Protein AF-A0A957BS57-F1 (afdb_monomer_lite)

Secondary structure (DSSP, 8-state):
-GGGT--------SSS-HHHHHHHHHHHHTS--SEEEE--SSGGG-HHHHHHHHTTT-EEEEESS--TTS--SEEEE--HHHHHHHHHHHHHHHH-SEEEEEEEESSS--HHHHHHHHHHHHTTTTSEEEEEEEEE--SSHHHHHHHHHHHHHH-TTEEEEEESSTTHHHHHHHHHHHHT---EEEEE--HHHHHHHHHTTS--EEEE--HHHHHHHHHHHHHHHHHH-PEE--EEEE---EEE-TTTHHHHHHHHH-HHHHHHHHHHHHHHTT-TTTTEE-TTTT-PPPEEEEE-S-SSSHHHHHHHHHHHHHHHHHT-EEEEE--SS--HHHHHTT-

Foldseek 3Di:
DVVLPDDDDDDDPPFDDQVVRLVVLVVCLVDDAQEDEEECPDLPPCAVSLVSCVVSNYQYEYFPFDNQVHPHFEYEFAQLLCQLLVLLLLQCVQLPQEWEEEEEEQDPDGPSLVSSPNNNVVNNVVGHYHYDDHDNQHPPLVSNLVSVVVSCVVCVRGQEYEYSDASNQLSQLVVCVVVVHNHAYEYEDCFLNSLVSLLVVSHAWYKYGPVVCSVPQVVLQSSCCVPVVWAFQGYYFHDDIGIDGNVCSVVCNQLSVDDPSVVVVVVVVCVVVVVSQGRTDHPVPPDPAAEDEAEDQACQDPVNVVVVVVVVVVCVVPVHHYDYDYHNDRDPVVSVVVD

pLDDT: mean 93.85, std 6.97, range [52.88, 98.88]

Structure (mmCIF, N/CA/C/O backbone):
data_AF-A0A957BS57-F1
#
_entry.id   AF-A0A957BS57-F1
#
loop_
_atom_site.group_PDB
_atom_site.id
_atom_site.type_symbol
_atom_site.label_atom_id
_atom_site.label_alt_id
_atom_site.label_comp_id
_atom_site.label_asym_id
_atom_site.label_entity_id
_atom_site.label_seq_id
_atom_site.pdbx_PDB_ins_code
_atom_site.Cartn_x
_atom_site.Cartn_y
_atom_site.Cartn_z
_atom_site.occupancy
_atom_site.B_iso_or_equiv
_atom_site.auth_seq_id
_atom_site.auth_comp_id
_atom_site.auth_asym_id
_atom_site.auth_atom_id
_atom_site.pdbx_PDB_model_num
ATOM 1 N N . ALA A 1 1 ? 11.139 -14.698 -8.709 1.00 85.69 1 ALA A N 1
ATOM 2 C CA . ALA A 1 1 ? 12.517 -15.135 -9.026 1.00 85.69 1 ALA A CA 1
ATOM 3 C C . ALA A 1 1 ? 12.590 -16.612 -9.422 1.00 85.69 1 ALA A C 1
ATOM 5 O O . ALA A 1 1 ? 12.709 -16.892 -10.607 1.00 85.69 1 ALA A O 1
ATOM 6 N N . ALA A 1 2 ? 12.432 -17.553 -8.480 1.00 89.00 2 ALA A N 1
ATOM 7 C CA . ALA A 1 2 ? 12.545 -18.996 -8.749 1.00 89.00 2 ALA A CA 1
ATOM 8 C C . ALA A 1 2 ? 11.631 -19.504 -9.884 1.00 89.00 2 ALA A C 1
ATOM 10 O O . ALA A 1 2 ? 12.104 -20.224 -10.759 1.00 89.00 2 ALA A O 1
ATOM 11 N N . ASP A 1 3 ? 10.366 -19.069 -9.918 1.00 88.88 3 ASP A N 1
ATOM 12 C CA . ASP A 1 3 ? 9.377 -19.461 -10.943 1.00 88.88 3 ASP A CA 1
ATOM 13 C C . ASP A 1 3 ? 9.818 -19.100 -12.369 1.00 88.88 3 ASP A C 1
ATOM 15 O O . ASP A 1 3 ? 9.489 -19.792 -13.329 1.00 88.88 3 ASP A O 1
ATOM 19 N N . TYR A 1 4 ? 10.629 -18.049 -12.490 1.00 88.25 4 TYR A N 1
ATOM 20 C CA . TYR A 1 4 ? 11.129 -17.534 -13.756 1.00 88.25 4 TYR A CA 1
ATOM 21 C C . TYR A 1 4 ? 12.632 -17.767 -13.943 1.00 88.25 4 TYR A C 1
ATOM 23 O O . TYR A 1 4 ? 13.197 -17.249 -14.901 1.00 88.25 4 TYR A O 1
ATOM 31 N N . GLY A 1 5 ? 13.286 -18.540 -13.070 1.00 87.81 5 GLY A N 1
ATOM 32 C CA . GLY A 1 5 ? 14.722 -18.814 -13.168 1.00 87.81 5 GLY A CA 1
ATOM 33 C C . GLY A 1 5 ? 15.594 -17.555 -13.240 1.00 87.81 5 GLY A C 1
ATOM 34 O O . GLY A 1 5 ? 16.624 -17.593 -13.903 1.00 87.81 5 GLY A O 1
ATOM 35 N N . VAL A 1 6 ? 15.158 -16.455 -12.615 1.00 89.12 6 VAL A N 1
ATOM 36 C CA . VAL A 1 6 ? 15.910 -15.191 -12.568 1.00 89.12 6 VAL A CA 1
ATOM 37 C C . VAL A 1 6 ? 16.710 -15.092 -11.273 1.00 89.12 6 VAL A C 1
ATOM 39 O O . VAL A 1 6 ? 16.224 -15.494 -10.207 1.00 89.12 6 VAL A O 1
ATOM 42 N N . ASP A 1 7 ? 17.911 -14.531 -11.370 1.00 92.62 7 ASP A N 1
ATOM 43 C CA . ASP A 1 7 ? 18.735 -14.190 -10.217 1.00 92.62 7 ASP A CA 1
ATOM 44 C C . ASP A 1 7 ? 18.180 -12.928 -9.543 1.00 92.62 7 ASP A C 1
ATOM 46 O O . ASP A 1 7 ? 17.803 -11.964 -10.204 1.00 92.62 7 ASP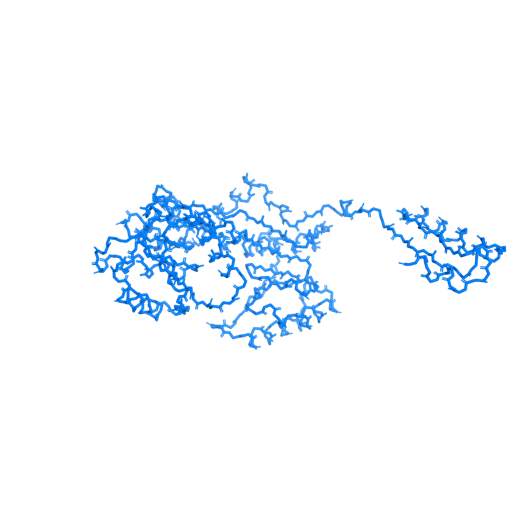 A O 1
ATOM 50 N N . LEU A 1 8 ? 18.083 -12.946 -8.213 1.00 93.75 8 LEU A N 1
ATOM 51 C CA . LEU A 1 8 ? 17.545 -11.835 -7.430 1.00 93.75 8 LEU A CA 1
ATOM 52 C C . LEU A 1 8 ? 18.587 -11.358 -6.425 1.00 93.75 8 LEU A C 1
ATOM 54 O O . LEU A 1 8 ? 19.023 -12.125 -5.564 1.00 93.75 8 LEU A O 1
ATOM 58 N N . VAL A 1 9 ? 18.907 -10.069 -6.484 1.00 94.88 9 VAL A N 1
ATOM 59 C CA . VAL A 1 9 ? 19.631 -9.369 -5.424 1.00 94.88 9 VAL A CA 1
ATOM 60 C C . VAL A 1 9 ? 18.622 -8.543 -4.635 1.00 94.88 9 VAL A C 1
ATOM 62 O O . VAL A 1 9 ? 17.926 -7.702 -5.193 1.00 94.88 9 VAL A O 1
ATOM 65 N N . PHE A 1 10 ? 18.532 -8.797 -3.332 1.00 94.62 10 PHE A N 1
ATOM 66 C CA . PHE A 1 10 ? 17.674 -8.046 -2.420 1.00 94.62 10 PHE A CA 1
ATOM 67 C C . PHE A 1 10 ? 18.539 -7.261 -1.434 1.00 94.62 10 PHE A C 1
ATOM 69 O O . PHE A 1 10 ? 19.390 -7.839 -0.755 1.00 94.62 10 PHE A O 1
ATOM 76 N N . THR A 1 11 ? 18.313 -5.952 -1.344 1.00 95.06 11 THR A N 1
ATOM 77 C CA . THR A 1 11 ? 18.972 -5.059 -0.387 1.00 95.06 11 THR A CA 1
ATOM 78 C C . THR A 1 11 ? 18.005 -3.969 0.061 1.00 95.06 11 THR A C 1
ATOM 80 O O . THR A 1 11 ? 17.068 -3.620 -0.651 1.00 95.06 11 THR A O 1
ATOM 83 N N . GLY A 1 12 ? 18.248 -3.432 1.249 1.00 93.19 12 GLY A N 1
ATOM 84 C CA . GLY A 1 12 ? 17.552 -2.278 1.802 1.00 93.19 12 GLY A CA 1
ATOM 85 C C . GLY A 1 12 ? 18.231 -1.835 3.100 1.00 93.19 12 GLY A C 1
ATOM 86 O O . GLY A 1 12 ? 18.940 -2.633 3.730 1.00 93.19 12 GLY A O 1
ATOM 87 N N . PRO A 1 13 ? 18.068 -0.574 3.529 1.00 91.88 13 PRO A N 1
ATOM 88 C CA . PRO A 1 13 ? 18.495 -0.167 4.859 1.00 91.88 13 PRO A CA 1
ATOM 89 C C . PRO A 1 13 ? 17.666 -0.901 5.936 1.00 91.88 13 PRO A C 1
ATOM 91 O O . PRO A 1 13 ? 16.492 -1.201 5.719 1.00 91.88 13 PRO A O 1
ATOM 94 N N . PRO A 1 14 ? 18.243 -1.206 7.116 1.00 87.56 14 PRO A N 1
ATOM 95 C CA . PRO A 1 14 ? 17.541 -1.929 8.185 1.00 87.56 14 PRO A CA 1
ATOM 96 C C . PRO A 1 14 ? 16.479 -1.081 8.908 1.00 87.56 14 PRO A C 1
ATOM 98 O O . PRO A 1 14 ? 15.746 -1.595 9.748 1.00 87.56 14 PRO A O 1
ATOM 101 N N . ALA A 1 15 ? 16.437 0.219 8.620 1.00 84.75 15 ALA A N 1
ATOM 102 C CA . ALA A 1 15 ? 15.481 1.195 9.120 1.00 84.75 15 ALA A CA 1
ATOM 103 C C . ALA A 1 15 ? 15.249 2.256 8.033 1.00 84.75 15 ALA A C 1
ATOM 105 O O . ALA A 1 15 ? 15.961 2.273 7.028 1.00 84.75 15 ALA A O 1
ATOM 106 N N . VAL A 1 16 ? 14.278 3.147 8.240 1.00 84.06 16 VAL A N 1
ATOM 107 C CA . VAL A 1 16 ? 14.011 4.264 7.322 1.00 84.06 16 VAL A CA 1
ATOM 108 C C . VAL A 1 16 ? 15.258 5.148 7.207 1.00 84.06 16 VAL A C 1
ATOM 110 O O . VAL A 1 16 ? 15.652 5.805 8.169 1.00 84.06 16 VAL A O 1
ATOM 113 N N . ASP A 1 17 ? 15.888 5.133 6.032 1.00 90.12 17 ASP A N 1
ATOM 114 C CA . ASP A 1 17 ? 17.087 5.907 5.702 1.00 90.12 17 ASP A CA 1
ATOM 115 C C . ASP A 1 17 ? 17.137 6.125 4.180 1.00 90.12 17 ASP A C 1
ATOM 117 O O . ASP A 1 17 ? 17.626 5.278 3.426 1.00 90.12 17 ASP A O 1
ATOM 121 N N . HIS A 1 18 ? 16.574 7.246 3.717 1.00 90.38 18 HIS A N 1
ATOM 122 C CA . HIS A 1 18 ? 16.491 7.553 2.284 1.00 90.38 18 HIS A CA 1
ATOM 123 C C . HIS A 1 18 ? 17.877 7.697 1.627 1.00 90.38 18 HIS A C 1
ATOM 125 O O . HIS A 1 18 ? 18.089 7.084 0.580 1.00 90.38 18 HIS A O 1
ATOM 131 N N . PRO A 1 19 ? 18.865 8.406 2.218 1.00 93.56 19 PRO A N 1
ATOM 132 C CA . PRO A 1 19 ? 20.217 8.441 1.660 1.00 93.56 19 PRO A CA 1
ATOM 133 C C . PRO A 1 19 ? 20.862 7.057 1.514 1.00 93.56 19 PRO A C 1
ATOM 135 O O . PRO A 1 19 ? 21.481 6.777 0.486 1.00 93.56 19 PRO A O 1
ATOM 138 N N . ALA A 1 20 ? 20.714 6.174 2.508 1.00 95.75 20 ALA A N 1
ATOM 139 C CA . ALA A 1 20 ? 21.239 4.815 2.414 1.00 95.75 20 ALA A CA 1
ATOM 140 C C . ALA A 1 20 ? 20.509 3.988 1.347 1.00 95.75 20 ALA A C 1
ATOM 142 O O . ALA A 1 20 ? 21.154 3.213 0.643 1.00 95.75 20 ALA A O 1
ATOM 143 N N . GLN A 1 21 ? 19.193 4.165 1.198 1.00 95.75 21 GLN A N 1
ATOM 144 C CA . GLN A 1 21 ? 18.416 3.518 0.143 1.00 95.75 21 GLN A CA 1
ATOM 145 C C . GLN A 1 21 ? 18.923 3.917 -1.252 1.00 95.75 21 GLN A C 1
ATOM 147 O O . GLN A 1 21 ? 19.174 3.040 -2.076 1.00 95.75 21 GLN A O 1
ATOM 152 N N . ILE A 1 22 ? 19.154 5.213 -1.488 1.00 96.06 22 ILE A N 1
ATOM 153 C CA . ILE A 1 22 ? 19.698 5.730 -2.754 1.00 96.06 22 ILE A CA 1
ATOM 154 C C . ILE A 1 22 ? 21.104 5.179 -3.011 1.00 96.06 22 ILE A C 1
ATOM 156 O O . ILE A 1 22 ? 21.386 4.692 -4.101 1.00 96.06 22 ILE A O 1
ATOM 160 N N . ALA A 1 23 ? 21.975 5.171 -1.997 1.00 96.06 23 ALA A N 1
ATOM 161 C CA . ALA A 1 23 ? 23.326 4.627 -2.139 1.00 96.06 23 ALA A CA 1
ATOM 162 C C . ALA A 1 23 ? 23.330 3.125 -2.486 1.00 96.06 23 ALA A C 1
ATOM 164 O O . ALA A 1 23 ? 24.184 2.665 -3.243 1.00 96.06 23 ALA A O 1
ATOM 165 N N . GLN A 1 24 ? 22.390 2.351 -1.938 1.00 97.06 24 GLN A N 1
ATOM 166 C CA . GLN A 1 24 ? 22.233 0.934 -2.270 1.00 97.06 24 GLN A CA 1
ATOM 167 C C . GLN A 1 24 ? 21.638 0.728 -3.667 1.00 97.06 24 GLN A C 1
ATOM 169 O O . GLN A 1 24 ? 22.079 -0.178 -4.370 1.00 97.06 24 GLN A O 1
ATOM 174 N N . PHE A 1 25 ? 20.691 1.575 -4.083 1.00 97.62 25 PHE A N 1
ATOM 175 C CA . PHE A 1 25 ? 20.170 1.593 -5.450 1.00 97.62 25 PHE A CA 1
ATOM 176 C C . PHE A 1 25 ? 21.298 1.858 -6.454 1.00 97.62 25 PHE A C 1
ATOM 178 O O . PHE A 1 25 ? 21.514 1.054 -7.354 1.00 97.62 25 PHE A O 1
ATOM 185 N N . ASP A 1 26 ? 22.099 2.906 -6.241 1.00 96.25 26 ASP A N 1
ATOM 186 C CA . ASP A 1 26 ? 23.248 3.226 -7.096 1.00 96.25 26 ASP A CA 1
ATOM 187 C C . ASP A 1 26 ? 24.285 2.094 -7.126 1.00 96.25 26 ASP A C 1
ATOM 189 O O . ASP A 1 26 ? 24.837 1.785 -8.178 1.00 96.25 26 ASP A O 1
ATOM 193 N N . ALA A 1 27 ? 24.528 1.427 -5.993 1.00 96.75 27 ALA A N 1
ATOM 194 C CA . ALA A 1 27 ? 25.428 0.277 -5.949 1.00 96.75 27 ALA A CA 1
ATOM 195 C C . ALA A 1 27 ? 24.921 -0.907 -6.793 1.00 96.75 27 ALA A C 1
ATOM 197 O O . ALA A 1 27 ? 25.730 -1.620 -7.386 1.00 96.75 27 ALA A O 1
ATOM 198 N N . LEU A 1 28 ? 23.602 -1.114 -6.867 1.00 96.94 28 LEU A N 1
ATOM 199 C CA . LEU A 1 28 ? 22.992 -2.126 -7.730 1.00 96.94 28 LEU A CA 1
ATOM 200 C C . LEU A 1 28 ? 23.137 -1.781 -9.217 1.00 96.94 28 LEU A C 1
ATOM 202 O O . LEU A 1 28 ? 23.386 -2.683 -10.016 1.00 96.94 28 LEU A O 1
ATOM 206 N N . LEU A 1 29 ? 23.084 -0.495 -9.584 1.00 96.12 29 LEU A N 1
ATOM 207 C CA . LEU A 1 29 ? 23.312 -0.048 -10.966 1.00 96.12 29 LEU A CA 1
ATOM 208 C C . LEU A 1 29 ? 24.740 -0.326 -11.470 1.00 96.12 29 LEU A C 1
ATOM 210 O O . LEU A 1 29 ? 24.998 -0.270 -12.672 1.00 96.12 29 LEU A O 1
ATOM 214 N N . GLU A 1 30 ? 25.692 -0.599 -10.575 1.00 95.25 30 GLU A N 1
ATOM 215 C CA . GLU A 1 30 ? 27.066 -0.991 -10.924 1.00 95.25 30 GLU A CA 1
ATOM 216 C C . GLU A 1 30 ? 27.227 -2.509 -11.128 1.00 95.25 30 GLU A C 1
ATOM 218 O O . GLU A 1 30 ? 28.331 -2.993 -11.390 1.00 95.25 30 GLU A O 1
ATOM 223 N N . THR A 1 31 ? 26.133 -3.267 -11.021 1.00 93.12 31 THR A N 1
ATOM 224 C CA . THR A 1 31 ? 26.069 -4.696 -11.350 1.00 93.12 31 THR A CA 1
ATOM 225 C C . THR A 1 31 ? 25.332 -4.933 -12.674 1.00 93.12 31 THR A C 1
ATOM 227 O O . THR A 1 31 ? 24.739 -4.015 -13.233 1.00 93.12 31 THR A O 1
ATOM 230 N N . ASP A 1 32 ? 25.400 -6.157 -13.200 1.00 91.00 32 ASP A N 1
ATOM 231 C CA . ASP A 1 32 ? 24.716 -6.556 -14.438 1.00 91.00 32 ASP A CA 1
ATOM 232 C C . ASP A 1 32 ? 23.247 -6.901 -14.127 1.00 91.00 32 ASP A C 1
ATOM 234 O O . ASP A 1 32 ? 22.938 -8.032 -13.749 1.00 91.00 32 ASP A O 1
ATOM 238 N N . LEU A 1 33 ? 22.364 -5.896 -14.170 1.00 95.75 33 LEU A N 1
ATOM 239 C CA . LEU A 1 33 ? 20.925 -6.041 -13.922 1.00 95.75 33 LEU A CA 1
ATOM 240 C C . LEU A 1 33 ? 20.130 -5.789 -15.201 1.00 95.75 33 LEU A C 1
ATOM 242 O O . LEU A 1 33 ? 20.363 -4.793 -15.875 1.00 95.75 33 LEU A O 1
ATOM 246 N N . ASP A 1 34 ? 19.127 -6.625 -15.469 1.00 96.56 34 ASP A N 1
ATOM 247 C CA . ASP A 1 34 ? 18.136 -6.362 -16.524 1.00 96.56 34 ASP A CA 1
ATOM 248 C C . ASP A 1 34 ? 17.015 -5.415 -16.051 1.00 96.56 34 ASP A C 1
ATOM 250 O O . ASP A 1 34 ? 16.370 -4.731 -16.844 1.00 96.56 34 ASP A O 1
ATOM 254 N N . GLY A 1 35 ? 16.761 -5.370 -14.740 1.00 97.69 35 GLY A N 1
ATOM 255 C CA . GLY A 1 35 ? 15.731 -4.525 -14.151 1.00 97.69 35 GLY A CA 1
ATOM 256 C C . GLY A 1 35 ? 15.871 -4.371 -12.639 1.00 97.69 35 GLY A C 1
ATOM 257 O O . GLY A 1 35 ? 16.507 -5.186 -11.965 1.00 97.69 35 GLY A O 1
ATOM 258 N N . ILE A 1 36 ? 15.256 -3.324 -12.099 1.00 98.31 36 ILE A N 1
ATOM 259 C CA . ILE A 1 36 ? 15.235 -2.987 -10.679 1.00 98.31 36 ILE A CA 1
ATOM 260 C C . ILE A 1 36 ? 13.811 -2.634 -10.247 1.00 98.31 36 ILE A C 1
ATOM 262 O O . ILE A 1 36 ? 13.084 -1.933 -10.946 1.00 98.31 36 ILE A O 1
ATOM 266 N N . VAL A 1 37 ? 13.415 -3.128 -9.075 1.00 98.38 37 VAL A N 1
ATOM 267 C CA . VAL A 1 37 ? 12.160 -2.760 -8.414 1.00 98.38 37 VAL A CA 1
ATOM 268 C C . VAL A 1 37 ? 12.515 -2.062 -7.111 1.00 98.38 37 VAL A C 1
ATOM 270 O O . VAL A 1 37 ? 13.302 -2.605 -6.332 1.00 98.38 37 VAL A O 1
ATOM 273 N N . PHE A 1 38 ? 11.944 -0.890 -6.845 1.00 97.44 38 PHE A N 1
ATOM 274 C CA . PHE A 1 38 ? 12.147 -0.195 -5.574 1.00 97.44 38 PHE A CA 1
ATOM 275 C C . PHE A 1 38 ? 10.839 0.344 -4.989 1.00 97.44 38 PHE A C 1
ATOM 277 O O . PHE A 1 38 ? 9.871 0.594 -5.698 1.00 97.44 38 PHE A O 1
ATOM 284 N N . ILE A 1 39 ? 10.817 0.512 -3.668 1.00 94.94 39 ILE A N 1
ATOM 285 C CA . ILE A 1 39 ? 9.719 1.159 -2.943 1.00 94.94 39 ILE A CA 1
ATOM 286 C C . ILE A 1 39 ? 10.167 2.587 -2.649 1.00 94.94 39 ILE A C 1
ATOM 288 O O . ILE A 1 39 ? 11.149 2.788 -1.927 1.00 94.94 39 ILE A O 1
ATOM 292 N N . ALA A 1 40 ? 9.499 3.579 -3.225 1.00 92.56 40 ALA A N 1
ATOM 293 C CA . ALA A 1 40 ? 9.910 4.971 -3.111 1.00 92.56 40 ALA A CA 1
ATOM 294 C C . ALA A 1 40 ? 9.530 5.543 -1.735 1.00 92.56 40 ALA A C 1
AT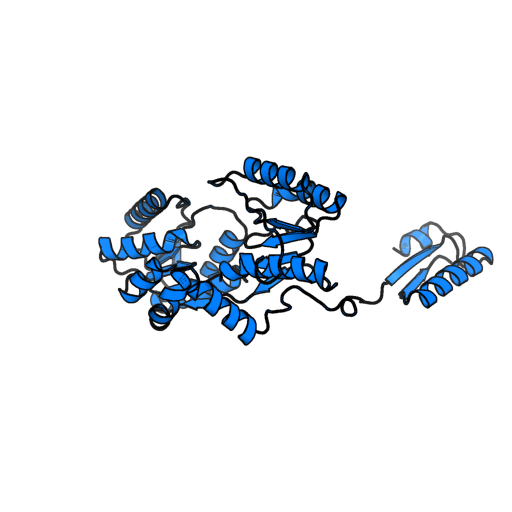OM 296 O O . ALA A 1 40 ? 8.445 6.082 -1.547 1.00 92.56 40 ALA A O 1
ATOM 297 N N . GLY A 1 41 ? 10.432 5.430 -0.754 1.00 85.25 41 GLY A N 1
ATOM 298 C CA . GLY A 1 41 ? 10.173 5.946 0.596 1.00 85.25 41 GLY A CA 1
ATOM 299 C C . GLY A 1 41 ? 9.977 7.468 0.633 1.00 85.25 41 GLY A C 1
ATOM 300 O O . GLY A 1 41 ? 9.129 7.959 1.369 1.00 85.25 41 GLY A O 1
ATOM 301 N N . ASP A 1 42 ? 10.748 8.197 -0.176 1.00 87.25 42 ASP A N 1
ATOM 302 C CA . ASP A 1 42 ? 10.550 9.620 -0.473 1.00 87.25 42 ASP A CA 1
ATOM 303 C C . ASP A 1 42 ? 10.497 9.780 -1.999 1.00 87.25 42 ASP A C 1
ATOM 305 O O . ASP A 1 42 ? 11.537 9.620 -2.638 1.00 87.25 42 ASP A O 1
ATOM 309 N N . PRO A 1 43 ? 9.337 10.070 -2.611 1.00 87.00 43 PRO A N 1
ATOM 310 C CA . PRO A 1 43 ? 9.213 10.169 -4.066 1.00 87.00 43 PRO A CA 1
ATOM 311 C C . PRO A 1 43 ? 10.020 11.322 -4.680 1.00 87.00 43 PRO A C 1
ATOM 313 O O . PRO A 1 43 ? 10.305 11.294 -5.875 1.00 87.00 43 PRO A O 1
ATOM 316 N N . SER A 1 44 ? 10.395 12.337 -3.895 1.00 88.81 44 SER A N 1
ATOM 317 C CA . SER A 1 44 ? 10.994 13.575 -4.410 1.00 88.81 44 SER A CA 1
ATOM 318 C C . SER A 1 44 ? 12.473 13.457 -4.792 1.00 88.81 44 SER A C 1
ATOM 320 O O . SER A 1 44 ? 13.013 14.364 -5.421 1.00 88.81 44 SER A O 1
ATOM 322 N N . VAL A 1 45 ? 13.135 12.351 -4.435 1.00 91.81 45 VAL A N 1
ATOM 323 C CA . VAL A 1 45 ? 14.589 12.175 -4.609 1.00 91.81 45 VAL A CA 1
ATOM 324 C C . VAL A 1 45 ? 14.975 11.169 -5.698 1.00 91.81 45 VAL A C 1
ATOM 326 O O . VAL A 1 45 ? 16.157 10.863 -5.852 1.00 91.81 45 VAL A O 1
ATOM 329 N N . TRP A 1 46 ? 14.007 10.646 -6.457 1.00 95.31 46 TRP A N 1
ATOM 330 C CA . TRP A 1 46 ? 14.237 9.531 -7.387 1.00 95.31 46 TRP A CA 1
ATOM 331 C C . TRP A 1 46 ? 14.451 9.919 -8.851 1.00 95.31 46 TRP A C 1
ATOM 333 O O . TRP A 1 46 ? 14.848 9.052 -9.623 1.00 95.31 46 TRP A O 1
ATOM 343 N N . GLU A 1 47 ? 14.267 11.186 -9.241 1.00 96.31 47 GLU A N 1
ATOM 344 C CA . GLU A 1 47 ? 14.432 11.622 -10.642 1.00 96.31 47 GLU A CA 1
ATOM 345 C C . GLU A 1 47 ? 15.816 11.261 -11.209 1.00 96.31 47 GLU A C 1
ATOM 347 O O . GLU A 1 47 ? 15.913 10.510 -12.179 1.00 96.31 47 GLU A O 1
ATOM 352 N N . GLU A 1 48 ? 16.898 11.722 -10.571 1.00 96.31 48 GLU A N 1
ATOM 353 C CA . GLU A 1 48 ? 18.259 11.431 -11.041 1.00 96.31 48 GLU A CA 1
ATOM 354 C C . GLU A 1 48 ? 18.651 9.940 -10.918 1.00 96.31 48 GLU A C 1
ATOM 356 O O . GLU A 1 48 ? 19.255 9.420 -11.859 1.00 96.31 48 GLU A O 1
ATOM 361 N N . PRO A 1 49 ? 18.364 9.215 -9.810 1.00 97.44 49 PRO A N 1
ATOM 362 C CA . PRO A 1 49 ? 18.615 7.772 -9.739 1.00 97.44 49 PRO A CA 1
ATOM 363 C C . PRO A 1 49 ? 17.932 6.967 -10.847 1.00 97.44 49 PRO A C 1
ATOM 365 O O . PRO A 1 49 ? 18.580 6.133 -11.479 1.00 97.44 49 PRO A O 1
ATOM 368 N N . VAL A 1 50 ? 16.648 7.228 -11.114 1.00 98.19 50 VAL A N 1
ATOM 369 C CA . VAL A 1 50 ? 15.894 6.521 -12.159 1.00 98.19 50 VAL A CA 1
ATOM 370 C C . VAL A 1 50 ? 16.475 6.829 -13.539 1.00 98.19 50 VAL A C 1
ATOM 372 O O . VAL A 1 50 ? 16.690 5.909 -14.325 1.00 98.19 50 VAL A O 1
ATOM 375 N N . GLN A 1 51 ? 16.843 8.086 -13.804 1.00 97.38 51 GLN A N 1
ATOM 376 C CA . GLN A 1 51 ? 17.524 8.458 -15.045 1.00 97.38 51 GLN A CA 1
ATOM 377 C C . GLN A 1 51 ? 18.841 7.683 -15.244 1.00 97.38 51 GLN A C 1
ATOM 379 O O . GLN A 1 51 ? 19.086 7.156 -16.328 1.00 97.38 51 GLN A O 1
ATOM 384 N N . ARG A 1 52 ? 19.674 7.544 -14.200 1.00 96.94 52 ARG A N 1
ATOM 385 C CA . ARG A 1 52 ? 20.930 6.768 -14.274 1.00 96.94 52 ARG A CA 1
ATOM 386 C C . ARG A 1 52 ? 20.707 5.289 -14.594 1.00 96.94 52 ARG A C 1
ATOM 388 O O . ARG A 1 52 ? 21.545 4.679 -15.257 1.00 96.94 52 ARG A O 1
ATOM 395 N N . ALA A 1 53 ? 19.623 4.699 -14.097 1.00 97.94 53 ALA A N 1
ATOM 396 C CA . ALA A 1 53 ? 19.273 3.316 -14.403 1.00 97.94 53 ALA A CA 1
ATOM 397 C C . ALA A 1 53 ? 18.884 3.158 -15.885 1.00 97.94 53 ALA A C 1
ATOM 399 O O . ALA A 1 53 ? 19.403 2.272 -16.567 1.00 97.94 53 ALA A O 1
ATOM 400 N N . HIS A 1 54 ? 18.083 4.086 -16.416 1.00 96.75 54 HIS A N 1
ATOM 401 C CA . HIS A 1 54 ? 17.707 4.115 -17.834 1.00 96.75 54 HIS A CA 1
ATOM 402 C C . HIS A 1 54 ? 18.890 4.319 -18.779 1.00 96.75 54 HIS A C 1
ATOM 404 O O . HIS A 1 54 ? 18.982 3.651 -19.807 1.00 96.75 54 HIS A O 1
ATOM 410 N N . GLU A 1 55 ? 19.858 5.164 -18.415 1.00 96.19 55 GLU A N 1
ATOM 411 C CA . GLU A 1 55 ? 21.106 5.334 -19.179 1.00 96.19 55 GLU A CA 1
ATOM 412 C C . GLU A 1 55 ? 21.912 4.028 -19.319 1.00 96.19 55 GLU A C 1
ATOM 414 O O . GLU A 1 55 ? 22.723 3.891 -20.240 1.00 96.19 55 GLU A O 1
ATOM 419 N N . LYS A 1 56 ? 21.680 3.057 -18.427 1.00 96.75 56 LYS A N 1
ATOM 420 C CA . LYS A 1 56 ? 22.278 1.715 -18.452 1.00 96.75 56 LYS A CA 1
ATOM 421 C C . LYS A 1 56 ? 21.378 0.663 -19.115 1.00 96.75 56 LYS A C 1
ATOM 423 O O . LYS A 1 56 ? 21.802 -0.482 -19.233 1.00 96.75 56 LYS A O 1
ATOM 428 N N . GLY A 1 57 ? 20.182 1.037 -19.575 1.00 95.31 57 GLY A N 1
ATOM 429 C CA . GLY A 1 57 ? 19.207 0.125 -20.179 1.00 95.31 57 GLY A CA 1
ATOM 430 C C . GLY A 1 57 ? 18.502 -0.790 -19.174 1.00 95.31 57 GLY A C 1
ATOM 431 O O . GLY A 1 57 ? 18.040 -1.858 -19.561 1.00 95.31 57 GLY A O 1
ATOM 432 N N . ILE A 1 58 ? 18.457 -0.397 -17.898 1.00 97.81 58 ILE A N 1
ATOM 433 C CA . ILE A 1 58 ? 17.820 -1.159 -16.819 1.00 97.81 58 ILE A CA 1
ATOM 434 C C . ILE A 1 58 ? 16.345 -0.764 -16.750 1.00 97.81 58 ILE A C 1
ATOM 436 O O . ILE A 1 58 ? 16.046 0.415 -16.583 1.00 97.81 58 ILE A O 1
ATOM 440 N N . VAL A 1 59 ? 15.437 -1.742 -16.796 1.00 97.88 59 VAL A N 1
ATOM 441 C CA . VAL A 1 59 ? 14.007 -1.514 -16.530 1.00 97.88 59 VAL A CA 1
ATOM 442 C C . VAL A 1 59 ? 13.811 -1.076 -15.078 1.00 97.88 59 VAL A C 1
ATOM 444 O O . VAL A 1 59 ? 14.258 -1.761 -14.159 1.00 97.88 59 VAL A O 1
ATOM 447 N N . VAL A 1 60 ? 13.098 0.019 -14.839 1.00 98.44 60 VAL A N 1
ATOM 448 C CA . VAL A 1 60 ? 12.859 0.581 -13.508 1.00 98.44 60 VAL A CA 1
ATOM 449 C C . VAL A 1 60 ? 11.379 0.503 -13.155 1.00 98.44 60 VAL A C 1
ATOM 451 O O . VAL A 1 60 ? 10.554 1.246 -13.680 1.00 98.44 60 VAL A O 1
ATOM 454 N N . LEU A 1 61 ? 11.041 -0.343 -12.184 1.00 98.69 61 LEU A N 1
ATOM 455 C CA . LEU A 1 61 ? 9.697 -0.433 -11.621 1.00 98.69 61 LEU A CA 1
ATOM 456 C C . LEU A 1 61 ? 9.645 0.109 -10.193 1.00 98.69 61 LEU A C 1
ATOM 458 O O . LEU A 1 61 ? 10.591 -0.040 -9.417 1.00 98.69 61 LEU A O 1
ATOM 462 N N . THR A 1 62 ? 8.499 0.665 -9.817 1.00 98.25 62 THR A N 1
ATOM 463 C CA . THR A 1 62 ? 8.160 0.951 -8.418 1.00 98.25 62 THR A CA 1
ATOM 464 C C . THR A 1 62 ? 7.107 -0.022 -7.906 1.00 98.25 62 THR A C 1
ATOM 466 O O . THR A 1 62 ? 6.289 -0.543 -8.669 1.00 98.25 62 THR A O 1
ATOM 469 N N . ALA A 1 63 ? 7.115 -0.282 -6.601 1.00 97.75 63 ALA A N 1
ATOM 470 C CA . ALA A 1 63 ? 6.073 -1.061 -5.946 1.00 97.75 63 ALA A CA 1
ATOM 471 C C . ALA A 1 63 ? 5.718 -0.480 -4.576 1.00 97.75 63 ALA A C 1
ATOM 473 O O . ALA A 1 63 ? 6.576 0.136 -3.952 1.00 97.75 63 ALA A O 1
ATOM 474 N N . ASP A 1 64 ? 4.487 -0.711 -4.106 1.00 94.50 64 ASP A N 1
ATOM 475 C CA . ASP A 1 64 ? 3.941 -0.274 -2.799 1.00 94.50 64 ASP A CA 1
ATOM 476 C C . ASP A 1 64 ? 3.858 1.258 -2.601 1.00 94.50 64 ASP A C 1
ATOM 478 O O . ASP A 1 64 ? 2.766 1.794 -2.425 1.00 94.50 64 ASP A O 1
ATOM 482 N N . ALA A 1 65 ? 4.981 1.970 -2.714 1.00 93.56 65 ALA A N 1
ATOM 483 C CA . ALA A 1 65 ? 5.075 3.427 -2.746 1.00 93.56 65 ALA A CA 1
ATOM 484 C C . ALA A 1 65 ? 5.723 3.891 -4.055 1.00 93.56 65 ALA A C 1
ATOM 486 O O . ALA A 1 65 ? 6.756 3.359 -4.481 1.00 93.56 65 ALA A O 1
ATOM 487 N N . ASP A 1 66 ? 5.103 4.882 -4.690 1.00 94.50 66 ASP A N 1
ATOM 488 C CA . ASP A 1 66 ? 5.427 5.275 -6.052 1.00 94.50 66 ASP A CA 1
ATOM 489 C C . ASP A 1 66 ? 6.396 6.468 -6.145 1.00 94.50 66 ASP A C 1
ATOM 491 O O . ASP A 1 66 ? 6.543 7.248 -5.211 1.00 94.50 66 ASP A O 1
ATOM 495 N N . ALA A 1 67 ? 7.046 6.630 -7.300 1.00 93.62 67 ALA A N 1
ATOM 496 C CA . ALA A 1 67 ? 7.835 7.798 -7.688 1.00 93.62 67 ALA A CA 1
ATOM 497 C C . ALA A 1 67 ? 7.313 8.374 -9.025 1.00 93.62 67 ALA A C 1
ATOM 499 O O . ALA A 1 67 ? 8.003 8.295 -10.048 1.00 93.62 67 ALA A O 1
ATOM 500 N N . PRO A 1 68 ? 6.092 8.944 -9.053 1.00 91.12 68 PRO A N 1
ATOM 501 C CA . PRO A 1 68 ? 5.399 9.313 -10.294 1.00 91.12 68 PRO A CA 1
ATOM 502 C C . PRO A 1 68 ? 6.053 10.472 -11.060 1.00 91.12 68 PRO A C 1
ATOM 504 O O . PRO A 1 68 ? 5.773 10.661 -12.239 1.00 91.12 68 PRO A O 1
ATOM 507 N N . ASN A 1 69 ? 6.934 11.240 -10.412 1.00 90.56 69 ASN A N 1
ATOM 508 C CA . ASN A 1 69 ? 7.676 12.337 -11.045 1.00 90.56 69 ASN A CA 1
ATOM 509 C C . ASN A 1 69 ? 8.928 11.863 -11.805 1.00 90.56 69 ASN A C 1
ATOM 511 O O . ASN A 1 69 ? 9.696 12.687 -12.287 1.00 90.56 69 ASN A O 1
ATOM 515 N N . THR A 1 70 ? 9.156 10.552 -11.888 1.00 95.69 70 THR A N 1
ATOM 516 C CA . THR A 1 70 ? 10.325 9.956 -12.544 1.00 95.69 70 THR A CA 1
ATOM 517 C C . THR A 1 70 ? 9.936 9.261 -13.843 1.00 95.69 70 THR A C 1
ATOM 519 O O . THR A 1 70 ? 8.762 9.003 -14.095 1.00 95.69 70 THR A O 1
ATOM 522 N N . GLU A 1 71 ? 10.928 8.887 -14.648 1.00 94.00 71 GLU A N 1
ATOM 523 C CA . GLU A 1 71 ? 10.722 8.106 -15.875 1.00 94.00 71 GLU A CA 1
ATOM 524 C C . GLU A 1 71 ? 10.570 6.595 -15.614 1.00 94.00 71 GLU A C 1
ATOM 526 O O . GLU A 1 71 ? 10.840 5.795 -16.500 1.00 94.00 71 GLU A O 1
ATOM 531 N N . ARG A 1 72 ? 10.175 6.163 -14.408 1.00 97.50 72 ARG A N 1
ATOM 532 C CA . ARG A 1 72 ? 9.938 4.737 -14.112 1.00 97.50 72 ARG A CA 1
ATOM 533 C C . ARG A 1 72 ? 8.998 4.094 -15.148 1.00 97.50 72 ARG A C 1
ATOM 535 O O . ARG A 1 72 ? 7.996 4.693 -15.537 1.00 97.50 72 ARG A O 1
ATOM 542 N N . ASP A 1 73 ? 9.257 2.850 -15.536 1.00 98.12 73 ASP A N 1
ATOM 543 C CA . ASP A 1 73 ? 8.472 2.167 -16.569 1.00 98.12 73 ASP A CA 1
ATOM 544 C C . ASP A 1 73 ? 7.047 1.868 -16.085 1.00 98.12 73 ASP A C 1
ATOM 546 O O . ASP A 1 73 ? 6.071 2.140 -16.784 1.00 98.12 73 ASP A O 1
ATOM 550 N N . ALA A 1 74 ? 6.895 1.364 -14.856 1.00 98.31 74 ALA A N 1
ATOM 551 C CA . ALA A 1 74 ? 5.586 1.089 -14.268 1.00 98.31 74 ALA A CA 1
ATOM 552 C C . ALA A 1 74 ? 5.604 1.024 -12.732 1.00 98.31 74 ALA A C 1
ATOM 554 O O . ALA A 1 74 ? 6.634 0.778 -12.108 1.00 98.31 74 ALA A O 1
ATOM 555 N N . PHE A 1 75 ? 4.427 1.227 -12.138 1.00 98.19 75 PHE A N 1
ATOM 556 C CA . PHE A 1 75 ? 4.148 1.063 -10.714 1.00 98.19 75 PHE A CA 1
ATOM 557 C C . PHE A 1 75 ? 3.250 -0.149 -10.491 1.00 98.19 75 PHE A C 1
ATOM 559 O O . PHE A 1 75 ? 2.316 -0.373 -11.265 1.00 98.19 75 PHE A O 1
ATOM 566 N N . PHE A 1 76 ? 3.512 -0.890 -9.418 1.00 98.44 76 PHE A N 1
ATOM 567 C CA . PHE A 1 76 ? 2.726 -2.036 -8.972 1.00 98.44 76 PHE A CA 1
ATOM 568 C C . PHE A 1 76 ? 2.266 -1.828 -7.528 1.00 98.44 76 PHE A C 1
ATOM 570 O O . PHE A 1 76 ? 3.075 -1.796 -6.603 1.00 98.44 76 PHE A O 1
ATOM 577 N N . GLY A 1 77 ? 0.960 -1.746 -7.306 1.00 96.94 77 GLY A N 1
ATOM 578 C CA . GLY A 1 77 ? 0.434 -1.536 -5.960 1.00 96.94 77 GLY A CA 1
ATOM 579 C C . GLY A 1 77 ? -1.050 -1.826 -5.847 1.00 96.94 77 GLY A C 1
ATOM 580 O O . GLY A 1 77 ? -1.650 -2.446 -6.720 1.00 96.94 77 GLY A O 1
ATOM 581 N N . VAL A 1 78 ? -1.641 -1.351 -4.760 1.00 96.44 78 VAL A N 1
ATOM 582 C CA . VAL A 1 78 ? -3.087 -1.387 -4.519 1.00 96.44 78 VAL A CA 1
ATOM 583 C C . VAL A 1 78 ? -3.684 0.006 -4.669 1.00 96.44 78 VAL A C 1
ATOM 585 O O . VAL A 1 78 ? -2.976 1.010 -4.585 1.00 96.44 78 VAL A O 1
ATOM 588 N N . ASP A 1 79 ? -5.002 0.079 -4.836 1.00 96.38 79 ASP A N 1
ATOM 589 C CA . ASP A 1 79 ? -5.739 1.326 -4.625 1.00 96.38 79 ASP A CA 1
ATOM 590 C C . ASP A 1 79 ? -5.741 1.673 -3.124 1.00 96.38 79 ASP A C 1
ATOM 592 O O . ASP A 1 79 ? -6.611 1.245 -2.362 1.00 96.38 79 ASP A O 1
ATOM 596 N N . ALA A 1 80 ? -4.717 2.405 -2.680 1.00 96.56 80 ALA A N 1
ATOM 597 C CA . ALA A 1 80 ? -4.509 2.734 -1.272 1.00 96.56 80 ALA A CA 1
ATOM 598 C C . ALA A 1 80 ? -5.651 3.586 -0.688 1.00 96.56 80 ALA A C 1
ATOM 600 O O . ALA A 1 80 ? -6.084 3.337 0.440 1.00 96.56 80 ALA A O 1
ATOM 601 N N . GLN A 1 81 ? -6.177 4.549 -1.459 1.00 97.31 81 GLN A N 1
ATOM 602 C CA . GLN A 1 81 ? -7.325 5.352 -1.031 1.00 97.31 81 GLN A CA 1
ATOM 603 C C . GLN A 1 81 ? -8.595 4.506 -0.999 1.00 97.31 81 GLN A C 1
ATOM 605 O O . GLN A 1 81 ? -9.332 4.570 -0.017 1.00 97.31 81 GLN A O 1
ATOM 610 N N . GLY A 1 82 ? -8.824 3.666 -2.013 1.00 97.88 82 GLY A N 1
ATOM 611 C CA . GLY A 1 82 ? -9.946 2.730 -2.040 1.00 97.88 82 GLY A CA 1
ATOM 612 C C . GLY A 1 82 ? -9.947 1.765 -0.851 1.00 97.88 82 GLY A C 1
ATOM 613 O O . GLY A 1 82 ? -10.992 1.551 -0.236 1.00 97.88 82 GLY A O 1
ATOM 614 N N . LEU A 1 83 ? -8.783 1.236 -0.456 1.00 98.06 83 LEU A N 1
ATOM 615 C CA . LEU A 1 83 ? -8.656 0.412 0.753 1.00 98.06 83 LEU A CA 1
ATOM 616 C C . LEU A 1 83 ? -8.890 1.210 2.039 1.00 98.06 83 LEU A C 1
ATOM 618 O O . LEU A 1 83 ? -9.559 0.714 2.945 1.00 98.06 83 LEU A O 1
ATOM 622 N N . GLY A 1 84 ? -8.395 2.449 2.114 1.00 98.75 84 GLY A N 1
ATOM 623 C CA . GLY A 1 84 ? -8.698 3.356 3.223 1.00 98.75 84 GLY A CA 1
ATOM 624 C C . GLY A 1 84 ? -10.198 3.624 3.352 1.00 98.75 84 GLY A C 1
ATOM 625 O O . GLY A 1 84 ? -10.760 3.528 4.443 1.00 98.75 84 GLY A O 1
ATOM 626 N N . LEU A 1 85 ? -10.869 3.885 2.229 1.00 98.75 85 LEU A N 1
ATOM 627 C CA . LEU A 1 85 ? -12.313 4.087 2.155 1.00 98.75 85 LEU A CA 1
ATOM 628 C C . LEU A 1 85 ? -13.071 2.842 2.610 1.00 98.75 85 LEU A C 1
ATOM 630 O O . LEU A 1 85 ? -13.994 2.947 3.415 1.00 98.75 85 LEU A O 1
ATOM 634 N N . LEU A 1 86 ? -12.654 1.661 2.156 1.00 98.56 86 LEU A N 1
ATOM 635 C CA . LEU A 1 86 ? -13.253 0.394 2.557 1.00 98.56 86 LEU A CA 1
ATOM 636 C C . LEU A 1 86 ? -13.112 0.149 4.067 1.00 98.56 86 LEU A C 1
ATOM 638 O O . LEU A 1 86 ? -14.104 -0.154 4.732 1.00 98.56 86 LEU A O 1
ATOM 642 N N . LEU A 1 87 ? -11.913 0.350 4.626 1.00 98.81 87 LEU A N 1
ATOM 643 C CA . LEU A 1 87 ? -11.670 0.236 6.066 1.00 98.81 87 LEU A CA 1
ATOM 644 C C . LEU A 1 87 ? -12.516 1.238 6.862 1.00 98.81 87 LEU A C 1
ATOM 646 O O . LEU A 1 87 ? -13.145 0.877 7.861 1.00 98.81 87 LEU A O 1
ATOM 650 N N . GLY A 1 88 ? -12.561 2.492 6.409 1.00 98.75 88 GLY A N 1
ATOM 651 C CA . GLY A 1 88 ? -13.355 3.546 7.030 1.00 98.75 88 GLY A CA 1
ATOM 652 C C . GLY A 1 88 ? -14.851 3.232 7.006 1.00 98.75 88 GLY A C 1
ATOM 653 O O . GLY A 1 88 ? -15.525 3.427 8.012 1.00 98.75 88 GLY A O 1
ATOM 654 N N . GLN A 1 89 ? -15.376 2.684 5.905 1.00 98.75 89 GLN A N 1
ATOM 655 C CA . GLN A 1 89 ? -16.791 2.316 5.778 1.00 98.75 89 GLN A CA 1
ATOM 656 C C . GLN A 1 89 ? -17.181 1.204 6.754 1.00 98.75 89 GLN A C 1
ATOM 658 O O . GLN A 1 89 ? -18.226 1.293 7.401 1.00 98.75 89 GLN A O 1
ATOM 663 N N . GLN A 1 90 ? -16.337 0.181 6.896 1.00 98.69 90 GLN A N 1
ATOM 664 C CA . GLN A 1 90 ? -16.574 -0.900 7.855 1.00 98.69 90 GLN A CA 1
ATOM 665 C C . GLN A 1 90 ? -16.430 -0.415 9.298 1.00 98.69 90 GLN A C 1
ATOM 667 O O . GLN A 1 90 ? -17.267 -0.728 10.141 1.00 98.69 90 GLN A O 1
ATOM 672 N N . THR A 1 91 ? -15.437 0.433 9.577 1.00 98.69 91 THR A N 1
ATOM 673 C CA . THR A 1 91 ? -15.285 1.050 10.903 1.00 98.69 91 THR A CA 1
ATOM 674 C C . THR A 1 91 ? -16.506 1.914 11.239 1.00 98.69 91 THR A C 1
ATOM 676 O O . THR A 1 91 ? -17.075 1.780 12.320 1.00 98.69 91 THR A O 1
ATOM 679 N N . ARG A 1 92 ? -17.004 2.714 10.286 1.00 98.56 92 ARG A N 1
ATOM 680 C CA . ARG A 1 92 ? -18.220 3.532 10.428 1.00 98.56 92 ARG A CA 1
ATOM 681 C C . ARG A 1 92 ? -19.465 2.694 10.683 1.00 98.56 92 ARG A C 1
ATOM 683 O O . ARG A 1 92 ? -20.306 3.099 11.482 1.00 98.56 92 ARG A O 1
ATOM 690 N N . ALA A 1 93 ? -19.589 1.527 10.054 1.00 98.44 93 ALA A N 1
ATOM 691 C CA . ALA A 1 93 ? -20.702 0.613 10.310 1.00 98.44 93 ALA A CA 1
ATOM 692 C C . ALA A 1 93 ? -20.746 0.135 11.775 1.00 98.44 93 ALA A C 1
ATOM 694 O O . ALA A 1 93 ? -21.828 -0.146 12.292 1.00 98.44 93 ALA A O 1
ATOM 695 N N . LEU A 1 94 ? -19.591 0.092 12.448 1.00 98.00 94 LEU A N 1
ATOM 696 C CA . LEU A 1 94 ? -19.453 -0.312 13.848 1.00 98.00 94 LEU A CA 1
ATOM 697 C C . LEU A 1 94 ? -19.547 0.876 14.820 1.00 98.00 94 LEU A C 1
ATOM 699 O O . LEU A 1 94 ? -20.163 0.754 15.877 1.00 98.00 94 LEU A O 1
ATOM 703 N N . THR A 1 95 ? -18.976 2.033 14.472 1.00 98.00 95 THR A N 1
ATOM 704 C CA . THR A 1 95 ? -18.980 3.228 15.339 1.00 98.00 95 THR A CA 1
ATOM 705 C C . THR A 1 95 ? -20.242 4.079 15.206 1.00 98.00 95 THR A C 1
ATOM 707 O O . THR A 1 95 ? -20.567 4.859 16.100 1.00 98.00 95 THR A O 1
ATOM 710 N N . GLY A 1 96 ? -20.930 3.992 14.066 1.00 97.69 96 GLY A N 1
ATOM 711 C CA . GLY A 1 96 ? -21.925 4.969 13.639 1.00 97.69 96 GLY A CA 1
ATOM 712 C C . GLY A 1 96 ? -21.308 6.313 13.226 1.00 97.69 96 GLY A C 1
ATOM 713 O O . GLY A 1 96 ? -20.106 6.426 12.981 1.00 97.69 96 GLY A O 1
ATOM 714 N N . ASP A 1 97 ? -22.154 7.344 13.178 1.00 97.75 97 ASP A N 1
ATOM 715 C CA . ASP A 1 97 ? -21.851 8.659 12.588 1.00 97.75 97 ASP A CA 1
ATOM 716 C C . ASP A 1 97 ? -21.395 9.716 13.609 1.00 97.75 97 ASP A C 1
ATOM 718 O O . ASP A 1 97 ? -21.495 10.915 13.348 1.00 97.75 97 ASP A O 1
ATOM 722 N N . SER A 1 98 ? -20.943 9.317 14.798 1.00 96.06 98 SER A N 1
ATOM 723 C CA . SER A 1 98 ? -20.500 10.264 15.827 1.00 96.06 98 SER A CA 1
ATOM 724 C C . SER A 1 98 ? -19.449 9.676 16.751 1.00 96.06 98 SER A C 1
ATOM 726 O O . SER A 1 98 ? -19.418 8.468 16.956 1.00 96.06 98 SER A O 1
ATOM 728 N N . GLY A 1 99 ? -18.659 10.543 17.379 1.00 97.00 99 GLY A N 1
ATOM 729 C CA . GLY A 1 99 ? -17.615 10.150 18.323 1.00 97.00 99 GLY A CA 1
ATOM 730 C C . GLY A 1 99 ? -16.227 10.486 17.800 1.00 97.00 99 GLY A C 1
ATOM 731 O O . GLY A 1 99 ? -16.077 11.173 16.790 1.00 97.00 99 GLY A O 1
ATOM 732 N N . LYS A 1 100 ? -15.206 10.032 18.521 1.00 98.69 100 LYS A N 1
ATOM 733 C CA . LYS A 1 100 ? -13.812 10.345 18.215 1.00 98.69 100 LYS A CA 1
ATOM 734 C C . LYS A 1 100 ? -13.127 9.167 17.529 1.00 98.69 100 LYS A C 1
ATOM 736 O O . LYS A 1 100 ? -13.181 8.051 18.040 1.00 98.69 100 LYS A O 1
ATOM 741 N N . ILE A 1 101 ? -12.474 9.420 16.402 1.00 98.88 101 ILE A N 1
ATOM 742 C CA . ILE A 1 101 ? -11.721 8.431 15.627 1.00 98.88 101 ILE A CA 1
ATOM 743 C C . ILE A 1 101 ? -10.241 8.801 15.698 1.00 98.88 101 ILE A C 1
ATOM 745 O O . ILE A 1 101 ? -9.844 9.884 15.267 1.00 98.88 101 ILE A O 1
ATOM 749 N N . VAL A 1 102 ? -9.424 7.921 16.269 1.00 98.88 102 VAL A N 1
ATOM 750 C CA . VAL A 1 102 ? -7.983 8.141 16.419 1.00 98.88 102 VAL A CA 1
ATOM 751 C C . VAL A 1 102 ? -7.243 7.399 15.317 1.00 98.88 102 VAL A C 1
ATOM 753 O O . VAL A 1 102 ? -7.388 6.186 15.198 1.00 98.88 102 VAL A O 1
ATOM 756 N N . LEU A 1 103 ? -6.438 8.113 14.535 1.00 98.88 103 LEU A N 1
ATOM 757 C CA . LEU A 1 103 ? -5.618 7.541 13.465 1.00 98.88 103 LEU A CA 1
ATOM 758 C C . LEU A 1 103 ? -4.152 7.446 13.907 1.00 98.88 103 LEU A C 1
ATOM 760 O O . LEU A 1 103 ? -3.669 8.292 14.666 1.00 98.88 103 LEU A O 1
ATOM 764 N N . GLY A 1 104 ? -3.429 6.447 13.410 1.00 98.38 104 GLY A N 1
ATOM 765 C CA . GLY A 1 104 ? -1.990 6.312 13.625 1.00 98.38 104 GLY A CA 1
ATOM 766 C C . GLY A 1 104 ? -1.302 5.535 12.511 1.00 98.38 104 GLY A C 1
ATOM 767 O O . GLY A 1 104 ? -1.899 4.645 11.904 1.00 98.38 104 GLY A O 1
ATOM 768 N N . GLU A 1 105 ? -0.047 5.880 12.251 1.00 96.50 105 GLU A N 1
ATOM 769 C CA . GLU A 1 105 ? 0.765 5.289 11.188 1.00 96.50 105 GLU A CA 1
ATOM 770 C C . GLU A 1 105 ? 2.250 5.332 11.531 1.00 96.50 105 GLU A C 1
ATOM 772 O O . GLU A 1 105 ? 2.726 6.237 12.223 1.00 96.50 105 GLU A O 1
ATOM 777 N N . CYS A 1 106 ? 3.000 4.347 11.042 1.00 93.25 106 CYS A N 1
ATOM 778 C CA . CYS A 1 106 ? 4.385 4.171 11.456 1.00 93.25 106 CYS A CA 1
ATOM 779 C C . CYS A 1 106 ? 5.325 5.259 10.919 1.00 93.25 106 CYS A C 1
ATOM 781 O O . CYS A 1 106 ? 6.328 5.560 11.560 1.00 93.25 106 CYS A O 1
ATOM 783 N N . VAL A 1 107 ? 5.006 5.859 9.773 1.00 90.94 107 VAL A N 1
ATOM 784 C CA . VAL A 1 107 ? 5.774 6.944 9.151 1.00 90.94 107 VAL A CA 1
ATOM 785 C C . VAL A 1 107 ? 4.790 7.920 8.527 1.00 90.94 107 VAL A C 1
ATOM 787 O O . VAL A 1 107 ? 3.959 7.500 7.723 1.00 90.94 107 VAL A O 1
ATOM 790 N N . ILE A 1 108 ? 4.905 9.206 8.853 1.00 90.06 108 ILE A N 1
ATOM 791 C CA . ILE A 1 108 ? 4.058 10.241 8.253 1.00 90.06 108 ILE A CA 1
ATOM 792 C C . ILE A 1 108 ? 4.626 10.685 6.909 1.00 90.06 108 ILE A C 1
ATOM 794 O O . ILE A 1 108 ? 5.818 10.971 6.793 1.00 90.06 108 ILE A O 1
ATOM 798 N N . GLY A 1 109 ? 3.754 10.816 5.910 1.00 85.38 109 GLY A N 1
ATOM 799 C CA . GLY A 1 109 ? 4.076 11.476 4.644 1.00 85.38 109 GLY A CA 1
ATOM 800 C C . GLY A 1 109 ? 4.227 10.592 3.401 1.00 85.38 109 GLY A C 1
ATOM 801 O O . GLY A 1 109 ? 3.939 11.126 2.329 1.00 85.38 109 GLY A O 1
ATOM 802 N N . PRO A 1 110 ? 4.615 9.297 3.465 1.00 86.75 110 PRO A N 1
ATOM 803 C CA . PRO A 1 110 ? 4.572 8.435 2.288 1.00 86.75 110 PRO A CA 1
ATOM 804 C C . PRO A 1 110 ? 3.195 8.473 1.619 1.00 86.75 110 PRO A C 1
ATOM 806 O O . PRO A 1 110 ? 2.168 8.381 2.292 1.00 86.75 110 PRO A O 1
ATOM 809 N N . GLU A 1 111 ? 3.170 8.592 0.291 1.00 87.94 111 GLU A N 1
ATOM 810 C CA . GLU A 1 111 ? 1.936 8.718 -0.496 1.00 87.94 111 GLU A CA 1
ATOM 811 C C . GLU A 1 111 ? 0.853 7.684 -0.133 1.00 87.94 111 GLU A C 1
ATOM 813 O O . GLU A 1 111 ? -0.273 8.104 0.151 1.00 87.94 111 GLU A O 1
ATOM 818 N N . PRO A 1 112 ? 1.132 6.363 -0.066 1.00 92.38 112 PRO A N 1
ATOM 819 C CA . PRO A 1 112 ? 0.082 5.400 0.248 1.00 92.38 112 PRO A CA 1
ATOM 820 C C . PRO A 1 112 ? -0.522 5.624 1.639 1.00 92.38 112 PRO A C 1
ATOM 822 O O . PRO A 1 112 ? -1.699 5.345 1.838 1.00 92.38 112 PRO A O 1
ATOM 825 N N . HIS A 1 113 ? 0.235 6.162 2.597 1.00 93.81 113 HIS A N 1
ATOM 826 C CA . HIS A 1 113 ? -0.263 6.440 3.945 1.00 93.81 113 HIS A CA 1
ATOM 827 C C . HIS A 1 113 ? -1.255 7.608 3.925 1.00 93.81 113 HIS A C 1
ATOM 829 O O . HIS A 1 113 ? -2.381 7.477 4.408 1.00 93.81 113 HIS A O 1
ATOM 835 N N . VAL A 1 114 ? -0.887 8.690 3.229 1.00 94.12 114 VAL A N 1
ATOM 836 C CA . VAL A 1 114 ? -1.757 9.853 2.992 1.00 94.12 114 VAL A CA 1
ATOM 837 C C . VAL A 1 114 ? -3.052 9.439 2.286 1.00 94.12 114 VAL A C 1
ATOM 839 O O . VAL A 1 114 ? -4.135 9.888 2.662 1.00 94.12 114 VAL A O 1
ATOM 842 N N . LEU A 1 115 ? -2.965 8.556 1.287 1.00 96.44 115 LEU A N 1
ATOM 843 C CA . LEU A 1 115 ? -4.129 8.053 0.554 1.00 96.44 115 LEU A CA 1
ATOM 844 C C . LEU A 1 115 ? -5.041 7.185 1.432 1.00 96.44 115 LEU A C 1
ATOM 846 O O . LEU A 1 115 ? -6.258 7.379 1.420 1.00 96.44 115 LEU A O 1
ATOM 850 N N . ARG A 1 116 ? -4.481 6.269 2.235 1.00 98.31 116 ARG A N 1
ATOM 851 C CA . ARG A 1 116 ? -5.260 5.457 3.188 1.00 98.31 116 ARG A CA 1
ATOM 852 C C . ARG A 1 116 ? -5.973 6.344 4.208 1.00 98.31 116 ARG A C 1
ATOM 854 O O . ARG A 1 116 ? -7.163 6.149 4.454 1.00 98.31 116 ARG A O 1
ATOM 861 N N . GLU A 1 117 ? -5.277 7.338 4.766 1.00 98.50 117 GLU A N 1
ATOM 862 C CA . GLU A 1 117 ? -5.863 8.318 5.685 1.00 98.50 117 GLU A CA 1
ATOM 863 C C . GLU A 1 117 ? -7.026 9.074 5.028 1.00 98.50 117 GLU A C 1
ATOM 865 O O . GLU A 1 117 ? -8.112 9.173 5.607 1.00 98.50 117 GLU A O 1
ATOM 870 N N . ALA A 1 118 ? -6.815 9.578 3.808 1.00 98.69 118 ALA A N 1
ATOM 871 C CA . ALA A 1 118 ? -7.832 10.292 3.045 1.00 98.69 118 ALA A CA 1
ATOM 872 C C . ALA A 1 118 ? -9.073 9.422 2.811 1.00 98.69 118 ALA A C 1
ATOM 874 O O . ALA A 1 118 ? -10.184 9.882 3.067 1.00 98.69 118 ALA A O 1
ATOM 875 N N . GLY A 1 119 ? -8.889 8.156 2.423 1.00 98.75 119 GLY A N 1
ATOM 876 C CA . GLY A 1 119 ? -9.986 7.205 2.248 1.00 98.75 119 GLY A CA 1
ATOM 877 C C . GLY A 1 119 ? -10.760 6.953 3.546 1.00 98.75 119 GLY A C 1
ATOM 878 O O . GLY A 1 119 ? -11.990 7.012 3.557 1.00 98.75 119 GLY A O 1
ATOM 879 N N . VAL A 1 120 ? -10.064 6.744 4.672 1.00 98.88 120 VAL A N 1
ATOM 880 C CA . VAL A 1 120 ? -10.728 6.563 5.977 1.00 98.88 120 VAL A CA 1
ATOM 881 C C . VAL A 1 120 ? -11.557 7.794 6.340 1.00 98.88 120 VAL A C 1
ATOM 883 O O . VAL A 1 120 ? -12.688 7.654 6.804 1.00 98.88 120 VAL A O 1
ATOM 886 N N . ARG A 1 121 ? -11.031 9.003 6.116 1.00 98.75 121 ARG A N 1
ATOM 887 C CA . ARG A 1 121 ? -11.764 10.252 6.376 1.00 98.75 121 ARG A CA 1
ATOM 888 C C . ARG A 1 121 ? -12.972 10.412 5.457 1.00 98.75 121 ARG A C 1
ATOM 890 O O . ARG A 1 121 ? -14.050 10.726 5.955 1.00 98.75 121 ARG A O 1
ATOM 897 N N . GLU A 1 122 ? -12.810 10.127 4.166 1.00 98.75 122 GLU A N 1
ATOM 898 C CA . GLU A 1 122 ? -13.874 10.162 3.153 1.00 98.75 122 GLU A CA 1
ATOM 899 C C . GLU A 1 122 ? -15.055 9.255 3.536 1.00 98.75 122 GLU A C 1
ATOM 901 O O . GLU A 1 122 ? -16.217 9.636 3.389 1.00 98.75 122 GLU A O 1
ATOM 906 N N . ALA A 1 123 ? -14.790 8.085 4.127 1.00 98.75 123 ALA A N 1
ATOM 907 C CA . ALA A 1 123 ? -15.844 7.183 4.592 1.00 98.75 123 ALA A CA 1
ATOM 908 C C . ALA A 1 123 ? -16.801 7.818 5.620 1.00 98.75 123 ALA A C 1
ATOM 910 O O . ALA A 1 123 ? -17.953 7.390 5.749 1.00 98.75 123 ALA A O 1
ATOM 911 N N . TYR A 1 124 ? -16.339 8.837 6.348 1.00 98.69 124 TYR A N 1
ATOM 912 C CA . TYR A 1 124 ? -17.094 9.575 7.357 1.00 98.69 124 TYR A CA 1
ATOM 913 C C . TYR A 1 124 ? -17.609 10.933 6.861 1.00 98.69 124 TYR A C 1
ATOM 915 O O . TYR A 1 124 ? -18.101 11.727 7.666 1.00 98.69 124 TYR A O 1
ATOM 923 N N . ASP A 1 125 ? -17.577 11.209 5.556 1.00 98.00 125 ASP A N 1
ATOM 924 C CA . ASP A 1 125 ? -18.154 12.437 5.016 1.00 98.00 125 ASP A CA 1
ATOM 925 C C . ASP A 1 125 ? -19.630 12.589 5.428 1.00 98.00 125 ASP A C 1
ATOM 927 O O . ASP A 1 125 ? -20.458 11.674 5.322 1.00 98.00 125 ASP A O 1
ATOM 931 N N . GLY A 1 126 ? -19.949 13.770 5.963 1.00 96.69 126 GLY A N 1
ATOM 932 C CA . GLY A 1 126 ? -21.266 14.097 6.515 1.00 96.69 126 GLY A CA 1
ATOM 933 C C . GLY A 1 126 ? -21.557 13.540 7.916 1.00 96.69 126 GLY A C 1
ATOM 934 O O . GLY A 1 126 ? -22.620 13.846 8.458 1.00 96.69 126 GLY A O 1
ATOM 935 N N . ALA A 1 127 ? -20.649 12.766 8.519 1.00 97.81 127 ALA A N 1
ATOM 936 C CA . ALA A 1 127 ? -20.766 12.304 9.900 1.00 97.81 127 ALA A CA 1
ATOM 937 C C . ALA A 1 127 ? -20.293 13.374 10.903 1.00 97.81 127 ALA A C 1
ATOM 939 O O . ALA A 1 127 ? -19.476 14.242 10.601 1.00 97.81 127 ALA A O 1
ATOM 940 N N . ALA A 1 128 ? -20.792 13.296 12.134 1.00 97.19 128 ALA A N 1
ATOM 941 C CA . ALA A 1 128 ? -20.411 14.156 13.251 1.00 97.19 128 ALA A CA 1
ATOM 942 C C . ALA A 1 128 ? -19.259 13.540 14.068 1.00 97.19 128 ALA A C 1
ATOM 944 O O . ALA A 1 128 ? -19.361 13.398 15.291 1.00 97.19 128 ALA A O 1
ATOM 945 N N . VAL A 1 129 ? -18.180 13.143 13.388 1.00 98.12 129 VAL A N 1
ATOM 946 C CA . VAL A 1 129 ? -16.983 12.572 14.022 1.00 98.12 129 VAL A CA 1
ATOM 947 C C . VAL A 1 129 ? -15.882 13.611 14.224 1.00 98.12 129 VAL A C 1
ATOM 949 O O . VAL A 1 129 ? -15.724 14.543 13.438 1.00 98.12 129 VAL A O 1
ATOM 952 N N . GLU A 1 130 ? -15.097 13.431 15.281 1.00 98.44 130 GLU A N 1
ATOM 953 C CA . GLU A 1 130 ? -13.837 14.139 15.500 1.00 98.44 130 GLU A CA 1
ATOM 954 C C . GLU A 1 130 ? -12.684 13.199 15.153 1.00 98.44 130 GLU A C 1
ATOM 956 O O . GLU A 1 130 ? -12.497 12.176 15.808 1.00 98.44 130 GLU A O 1
ATOM 961 N N . PHE A 1 131 ? -11.885 13.547 14.150 1.00 98.69 131 PHE A N 1
ATOM 962 C CA . PHE A 1 131 ? -10.642 12.831 13.888 1.00 98.69 131 PHE A CA 1
ATOM 963 C C . PHE A 1 131 ? -9.492 13.416 14.707 1.00 98.69 131 PHE A C 1
ATOM 965 O O . PHE A 1 131 ? -9.263 14.626 14.678 1.00 98.69 131 PHE A O 1
ATOM 972 N N . VAL A 1 132 ? -8.722 12.547 15.357 1.00 98.56 132 VAL A N 1
ATOM 973 C CA . VAL A 1 132 ? -7.481 12.894 16.057 1.00 98.56 132 VAL A CA 1
ATOM 974 C C . VAL A 1 132 ? -6.323 12.127 15.425 1.00 98.56 132 VAL A C 1
ATOM 976 O O . VAL A 1 132 ? -6.406 10.916 15.242 1.00 98.56 132 VAL A O 1
ATOM 979 N N . GLY A 1 133 ? -5.237 12.833 15.105 1.00 95.88 133 GLY A N 1
ATOM 980 C CA . GLY A 1 133 ? -4.086 12.267 14.398 1.00 95.88 133 GLY A CA 1
ATOM 981 C C . GLY A 1 133 ? -4.106 12.520 12.878 1.00 95.88 133 GLY A C 1
ATOM 982 O O . GLY A 1 133 ? -4.870 13.384 12.424 1.00 95.88 133 GLY A O 1
ATOM 983 N N . PRO A 1 134 ? -3.270 11.793 12.110 1.00 97.31 134 PRO A N 1
ATOM 984 C CA . PRO A 1 134 ? -2.555 10.586 12.529 1.00 97.31 134 PRO A CA 1
ATOM 985 C C . PRO A 1 134 ? -1.431 10.860 13.534 1.00 97.31 134 PRO A C 1
ATOM 987 O O . PRO A 1 134 ? -0.742 11.878 13.474 1.00 97.31 134 PRO A O 1
ATOM 990 N N . TYR A 1 135 ? -1.270 9.958 14.500 1.00 97.81 135 TYR A N 1
ATOM 991 C CA . TYR A 1 135 ? -0.081 9.904 15.346 1.00 97.81 135 TYR A CA 1
ATOM 992 C C . TYR A 1 135 ? 1.032 9.139 14.628 1.00 97.81 135 TYR A C 1
ATOM 994 O O . TYR A 1 135 ? 0.788 8.048 14.120 1.00 97.81 135 TYR A O 1
ATOM 1002 N N . GLU A 1 136 ? 2.258 9.664 14.657 1.00 96.62 136 GLU A N 1
ATOM 1003 C CA . GLU A 1 136 ? 3.432 8.904 14.220 1.00 96.62 136 GLU A CA 1
ATOM 1004 C C . GLU A 1 136 ? 3.779 7.845 15.275 1.00 96.62 136 GLU A C 1
ATOM 1006 O O . GLU A 1 136 ? 4.201 8.158 16.394 1.00 96.62 136 GLU A O 1
ATOM 1011 N N . THR A 1 137 ? 3.565 6.578 14.938 1.00 96.62 137 THR A N 1
ATOM 1012 C CA . THR A 1 137 ? 3.715 5.439 15.851 1.00 96.62 137 THR A CA 1
ATOM 1013 C C . THR A 1 137 ? 5.066 4.745 15.712 1.00 96.62 137 THR A C 1
ATOM 1015 O O . THR A 1 137 ? 5.429 4.030 16.635 1.00 96.62 137 THR A O 1
ATOM 1018 N N . VAL A 1 138 ? 5.850 5.019 14.663 1.00 93.81 138 VAL A N 1
ATOM 1019 C CA . VAL A 1 138 ? 7.149 4.396 14.321 1.00 93.81 138 VAL A CA 1
ATOM 1020 C C . VAL A 1 138 ? 7.095 2.896 13.993 1.00 93.81 138 VAL A C 1
ATOM 1022 O O . VAL A 1 138 ? 6.207 2.166 14.427 1.00 93.81 138 VAL A O 1
ATOM 1025 N N . CYS A 1 139 ? 8.075 2.414 13.218 1.00 91.44 139 CYS A N 1
ATOM 1026 C CA . CYS A 1 139 ? 8.137 1.018 12.757 1.00 91.44 139 CYS A CA 1
ATOM 1027 C C . CYS A 1 139 ? 8.678 0.022 13.798 1.00 91.44 139 CYS A C 1
ATOM 1029 O O . CYS A 1 139 ? 8.511 -1.187 13.633 1.00 91.44 139 CYS A O 1
ATOM 1031 N N . ASP A 1 140 ? 9.353 0.490 14.855 1.00 94.06 140 ASP A N 1
ATOM 1032 C CA . ASP A 1 140 ? 9.790 -0.395 15.939 1.00 94.06 140 ASP A CA 1
ATOM 1033 C C . ASP A 1 140 ? 8.574 -0.866 16.741 1.00 94.06 140 ASP A C 1
ATOM 1035 O O . ASP A 1 140 ? 7.905 -0.064 17.380 1.00 94.06 140 ASP A O 1
ATOM 1039 N N . SER A 1 141 ? 8.305 -2.171 16.739 1.00 94.06 141 SER A N 1
ATOM 1040 C CA . SER A 1 141 ? 7.104 -2.750 17.363 1.00 94.06 141 SER A CA 1
ATOM 1041 C C . SER A 1 141 ? 6.910 -2.401 18.848 1.00 94.06 141 SER A C 1
ATOM 1043 O O . SER A 1 141 ? 5.777 -2.232 19.299 1.00 94.06 141 SER A O 1
ATOM 1045 N N . THR A 1 142 ? 7.989 -2.262 19.628 1.00 96.56 142 THR A N 1
ATOM 1046 C CA . THR A 1 142 ? 7.882 -1.953 21.065 1.00 96.56 142 THR A CA 1
ATOM 1047 C C . THR A 1 142 ? 7.516 -0.487 21.270 1.00 96.56 142 THR A C 1
ATOM 1049 O O . THR A 1 142 ? 6.628 -0.161 22.068 1.00 96.56 142 THR A O 1
ATOM 1052 N N . GLN A 1 143 ? 8.176 0.403 20.531 1.00 97.88 143 GLN A N 1
ATOM 1053 C CA . GLN A 1 143 ? 7.857 1.823 20.549 1.00 97.88 143 GLN A CA 1
ATOM 1054 C C . GLN A 1 143 ? 6.480 2.105 19.928 1.00 97.88 143 GLN A C 1
ATOM 1056 O O . GLN A 1 143 ? 5.747 2.931 20.465 1.00 97.88 143 GLN A O 1
ATOM 1061 N N . ASN A 1 144 ? 6.086 1.366 18.888 1.00 98.44 144 ASN A N 1
ATOM 1062 C CA . ASN A 1 144 ? 4.763 1.420 18.268 1.00 98.44 144 ASN A CA 1
ATOM 1063 C C . ASN A 1 144 ? 3.652 1.151 19.276 1.00 98.44 144 ASN A C 1
ATOM 1065 O O . ASN A 1 144 ? 2.760 1.982 19.458 1.00 98.44 144 ASN A O 1
ATOM 1069 N N . PHE A 1 145 ? 3.767 0.055 20.025 1.00 98.62 145 PHE A N 1
ATOM 1070 C CA . PHE A 1 145 ? 2.823 -0.253 21.091 1.00 98.62 145 PHE A CA 1
ATOM 1071 C C . PHE A 1 145 ? 2.790 0.838 22.173 1.00 98.62 145 PHE A C 1
ATOM 1073 O O . PHE A 1 145 ? 1.716 1.272 22.588 1.00 98.62 145 PHE A O 1
ATOM 1080 N N . THR A 1 146 ? 3.957 1.341 22.587 1.00 98.69 146 THR A N 1
ATOM 1081 C CA . THR A 1 146 ? 4.057 2.431 23.576 1.00 98.69 146 THR A CA 1
ATOM 1082 C C . THR A 1 146 ? 3.373 3.714 23.082 1.00 98.69 146 THR A C 1
ATOM 1084 O O . THR A 1 146 ? 2.683 4.395 23.843 1.00 98.69 146 THR A O 1
ATOM 1087 N N . ASN A 1 147 ? 3.525 4.046 21.801 1.00 98.62 147 ASN A N 1
ATOM 1088 C CA . ASN A 1 147 ? 2.899 5.214 21.187 1.00 98.62 147 ASN A CA 1
ATOM 1089 C C . ASN A 1 147 ? 1.373 5.069 21.129 1.00 98.62 147 ASN A C 1
ATOM 1091 O O . ASN A 1 147 ? 0.666 6.014 21.480 1.00 98.62 147 ASN A O 1
ATOM 1095 N N . TRP A 1 148 ? 0.860 3.878 20.814 1.00 98.62 148 TRP A N 1
ATOM 1096 C CA . TRP A 1 148 ? -0.574 3.590 20.888 1.00 98.62 148 TRP A CA 1
ATOM 1097 C C . TRP A 1 148 ? -1.132 3.650 22.312 1.00 98.62 148 TRP A C 1
ATOM 1099 O O . TRP A 1 148 ? -2.212 4.201 22.516 1.00 98.62 148 TRP A O 1
ATOM 1109 N N . GLN A 1 149 ? -0.391 3.173 23.318 1.00 98.56 149 GLN A N 1
ATOM 1110 C CA . GLN A 1 149 ? -0.780 3.337 24.725 1.00 98.56 149 GLN A CA 1
ATOM 1111 C C . GLN A 1 149 ? -0.907 4.819 25.112 1.00 98.56 149 GLN A C 1
ATOM 1113 O O . GLN A 1 149 ? -1.862 5.207 25.793 1.00 98.56 149 GLN A O 1
ATOM 1118 N N . ASN A 1 150 ? 0.024 5.662 24.656 1.00 98.38 150 ASN A N 1
ATOM 1119 C CA . ASN A 1 150 ? -0.022 7.106 24.891 1.00 98.38 150 ASN A CA 1
ATOM 1120 C C . ASN A 1 150 ? -1.200 7.766 24.157 1.00 98.38 150 ASN A C 1
ATOM 1122 O O . ASN A 1 150 ? -1.929 8.554 24.765 1.00 98.38 150 ASN A O 1
ATOM 1126 N N . ALA A 1 151 ? -1.420 7.415 22.886 1.00 98.19 151 ALA A N 1
ATOM 1127 C CA . ALA A 1 151 ? -2.544 7.907 22.093 1.00 98.19 151 ALA A CA 1
ATOM 1128 C C . ALA A 1 151 ? -3.888 7.531 22.734 1.00 98.19 151 ALA A C 1
ATOM 1130 O O . ALA A 1 151 ? -4.756 8.388 22.881 1.00 98.19 151 ALA A O 1
ATOM 1131 N N . PHE A 1 152 ? -4.040 6.292 23.207 1.00 98.12 152 PHE A N 1
ATOM 1132 C CA . PHE A 1 152 ? -5.235 5.852 23.927 1.00 98.12 152 PHE A CA 1
ATOM 1133 C C . PHE A 1 152 ? -5.409 6.559 25.271 1.00 98.12 152 PHE A C 1
ATOM 1135 O O . PHE A 1 152 ? -6.504 7.013 25.590 1.00 98.12 152 PHE A O 1
ATOM 1142 N N . THR A 1 153 ? -4.336 6.733 26.047 1.00 97.69 153 THR A N 1
ATOM 1143 C CA . THR A 1 153 ? -4.393 7.467 27.324 1.00 97.69 153 THR A CA 1
ATOM 1144 C C . THR A 1 153 ? -4.891 8.904 27.131 1.00 97.69 153 THR A C 1
ATOM 1146 O O . THR A 1 153 ? -5.622 9.420 27.974 1.00 97.69 153 THR A O 1
ATOM 1149 N N . ALA A 1 154 ? -4.535 9.547 26.015 1.00 97.69 154 ALA A N 1
ATOM 1150 C CA . ALA A 1 154 ? -5.012 10.884 25.664 1.00 97.69 154 ALA A CA 1
ATOM 1151 C C . ALA A 1 154 ? -6.447 10.909 25.096 1.00 97.69 154 ALA A C 1
ATOM 1153 O O . ALA A 1 154 ? -7.067 11.970 25.068 1.00 97.69 154 ALA A O 1
ATOM 1154 N N . ASN A 1 155 ? -6.974 9.762 24.657 1.00 97.69 155 ASN A N 1
ATOM 1155 C CA . ASN A 1 155 ? -8.231 9.638 23.919 1.00 97.69 155 ASN A CA 1
ATOM 1156 C C . ASN A 1 155 ? -9.071 8.448 24.425 1.00 97.69 155 ASN A C 1
ATOM 1158 O O . ASN A 1 155 ? -9.554 7.642 23.636 1.00 97.69 155 ASN A O 1
ATOM 1162 N N . GLN A 1 156 ? -9.244 8.314 25.745 1.00 96.38 156 GLN A N 1
ATOM 1163 C CA . GLN A 1 156 ? -9.976 7.179 26.343 1.00 96.38 156 GLN A CA 1
ATOM 1164 C C . GLN A 1 156 ? -11.469 7.129 25.963 1.00 96.38 156 GLN A C 1
ATOM 1166 O O . GLN A 1 156 ? -12.137 6.135 26.228 1.00 96.38 156 GLN A O 1
ATOM 1171 N N . ASP A 1 157 ? -11.990 8.207 25.376 1.00 97.19 157 ASP A N 1
ATOM 1172 C CA . ASP A 1 157 ? -13.341 8.355 24.831 1.00 97.19 157 ASP A CA 1
ATOM 1173 C C . ASP A 1 157 ? -13.429 8.056 23.320 1.00 97.19 157 ASP A C 1
ATOM 1175 O O . ASP A 1 157 ? -14.465 8.315 22.706 1.00 97.19 157 ASP A O 1
ATOM 1179 N N . ALA A 1 158 ? -12.354 7.553 22.701 1.00 98.50 158 ALA A N 1
ATOM 1180 C CA . ALA A 1 158 ? -12.342 7.179 21.291 1.00 98.50 158 ALA A CA 1
ATOM 1181 C C . ALA A 1 158 ? -13.382 6.090 20.985 1.00 98.50 158 ALA A C 1
ATOM 1183 O O . ALA A 1 158 ? -13.431 5.056 21.644 1.00 98.50 158 ALA A O 1
ATOM 1184 N N . ALA A 1 159 ? -14.178 6.318 19.941 1.00 98.69 159 ALA A N 1
ATOM 1185 C CA . ALA A 1 159 ? -15.069 5.318 19.364 1.00 98.69 159 ALA A CA 1
ATOM 1186 C C . ALA A 1 159 ? -14.288 4.293 18.529 1.00 98.69 159 ALA A C 1
ATOM 1188 O O . ALA A 1 159 ? -14.664 3.123 18.491 1.00 98.69 159 ALA A O 1
ATOM 1189 N N . ALA A 1 160 ? -13.192 4.718 17.888 1.00 98.88 160 ALA A N 1
ATOM 1190 C CA . ALA A 1 160 ? -12.279 3.821 17.190 1.00 98.88 160 ALA A CA 1
ATOM 1191 C C . ALA A 1 160 ? -10.817 4.263 17.274 1.00 98.88 160 ALA A C 1
ATOM 1193 O O . ALA A 1 160 ? -10.516 5.460 17.324 1.00 98.88 160 ALA A O 1
ATOM 1194 N N . LEU A 1 161 ? -9.922 3.278 17.212 1.00 98.88 161 LEU A N 1
ATOM 1195 C CA . LEU A 1 161 ? -8.503 3.447 16.931 1.00 98.88 161 LEU A CA 1
ATOM 1196 C C . LEU A 1 161 ? -8.192 2.723 15.616 1.00 98.88 161 LEU A C 1
ATOM 1198 O O . LEU A 1 161 ? -8.472 1.531 15.483 1.00 98.88 161 LEU A O 1
ATOM 1202 N N . ILE A 1 162 ? -7.646 3.449 14.642 1.00 98.88 162 ILE A N 1
ATOM 1203 C CA . ILE A 1 162 ? -7.380 2.943 13.295 1.00 98.88 162 ILE A CA 1
ATOM 1204 C C . ILE A 1 162 ? -5.891 3.058 12.980 1.00 98.88 162 ILE A C 1
ATOM 1206 O O . ILE A 1 162 ? -5.330 4.155 12.965 1.00 98.88 162 ILE A O 1
ATOM 1210 N N . GLY A 1 163 ? -5.264 1.917 12.704 1.00 98.50 163 GLY A N 1
ATOM 1211 C CA . GLY A 1 163 ? -3.890 1.840 12.221 1.00 98.50 163 GLY A CA 1
ATOM 1212 C C . GLY A 1 163 ? -3.815 1.814 10.698 1.00 98.50 163 GLY A C 1
ATOM 1213 O O . GLY A 1 163 ? -4.447 0.966 10.080 1.00 98.50 163 GLY A O 1
ATOM 1214 N N . LEU A 1 164 ? -3.042 2.710 10.085 1.00 97.94 164 LEU A N 1
ATOM 1215 C CA . LEU A 1 164 ? -2.960 2.850 8.619 1.00 97.94 164 LEU A CA 1
ATOM 1216 C C . LEU A 1 164 ? -1.792 2.071 7.984 1.00 97.94 164 LEU A C 1
ATOM 1218 O O . LEU A 1 164 ? -1.593 2.112 6.766 1.00 97.94 164 LEU A O 1
ATOM 1222 N N . THR A 1 165 ? -1.021 1.352 8.801 1.00 95.50 165 THR A N 1
ATOM 1223 C CA . THR A 1 165 ? 0.102 0.501 8.390 1.00 95.50 165 THR A CA 1
ATOM 1224 C C . THR A 1 165 ? 0.075 -0.845 9.135 1.00 95.50 165 THR A C 1
ATOM 1226 O O . THR A 1 165 ? -0.719 -1.055 10.053 1.00 95.50 165 THR A O 1
ATOM 1229 N N . ALA A 1 166 ? 0.911 -1.796 8.705 1.00 95.38 166 ALA A N 1
ATOM 1230 C CA . ALA A 1 166 ? 0.877 -3.178 9.197 1.00 95.38 166 ALA A CA 1
ATOM 1231 C C . ALA A 1 166 ? 1.258 -3.337 10.683 1.00 95.38 166 ALA A C 1
ATOM 1233 O O . ALA A 1 166 ? 0.728 -4.193 11.393 1.00 95.38 166 ALA A O 1
ATOM 1234 N N . VAL A 1 167 ? 2.211 -2.533 11.169 1.00 96.12 167 VAL A N 1
ATOM 1235 C CA . VAL A 1 167 ? 2.802 -2.689 12.514 1.00 96.12 167 VAL A CA 1
ATOM 1236 C C . VAL A 1 167 ? 1.825 -2.306 13.635 1.00 96.12 167 VAL A C 1
ATOM 1238 O O . VAL A 1 167 ? 1.941 -2.790 14.760 1.00 96.12 167 VAL A O 1
ATOM 1241 N N . GLU A 1 168 ? 0.816 -1.500 13.313 1.00 98.06 168 GLU A N 1
ATOM 1242 C CA . GLU A 1 168 ? -0.247 -1.049 14.206 1.00 98.06 168 GLU A CA 1
ATOM 1243 C C . GLU A 1 168 ? -1.151 -2.211 14.597 1.00 98.06 168 GLU A C 1
ATOM 1245 O O . GLU A 1 168 ? -1.625 -2.249 15.730 1.00 98.06 168 GLU A O 1
ATOM 1250 N N . THR A 1 169 ? -1.391 -3.158 13.684 1.00 98.31 169 THR A N 1
ATOM 1251 C CA . THR A 1 169 ? -2.386 -4.213 13.881 1.00 98.31 169 THR A CA 1
ATOM 1252 C C . THR A 1 169 ? -2.149 -5.024 15.159 1.00 98.31 169 THR A C 1
ATOM 1254 O O . THR A 1 169 ? -3.021 -5.005 16.034 1.00 98.31 169 THR A O 1
ATOM 1257 N N . PRO A 1 170 ? -0.982 -5.675 15.348 1.00 98.19 170 PRO A N 1
ATOM 1258 C CA . PRO A 1 170 ? -0.721 -6.422 16.574 1.00 98.19 170 PRO A CA 1
ATOM 1259 C C . PRO A 1 170 ? -0.680 -5.532 17.827 1.00 98.19 170 PRO A C 1
ATOM 1261 O O . PRO A 1 170 ? -1.031 -5.991 18.918 1.00 98.19 170 PRO A O 1
ATOM 1264 N N . SER A 1 171 ? -0.262 -4.266 17.690 1.00 98.69 171 SER A N 1
ATOM 1265 C CA . SER A 1 171 ? -0.216 -3.300 18.794 1.00 98.69 171 SER A CA 1
ATOM 1266 C C . SER A 1 171 ? -1.616 -2.917 19.276 1.00 98.69 171 SER A C 1
ATOM 1268 O O . SER A 1 171 ? -1.863 -2.895 20.482 1.00 98.69 171 SER A O 1
ATOM 1270 N N . LEU A 1 172 ? -2.540 -2.639 18.354 1.00 98.81 172 LEU A N 1
ATOM 1271 C CA . LEU A 1 172 ? -3.916 -2.256 18.656 1.00 98.81 172 LEU A CA 1
ATOM 1272 C C . LEU A 1 172 ? -4.713 -3.422 19.241 1.00 98.81 172 LEU A C 1
ATOM 1274 O O . LEU A 1 172 ? -5.399 -3.236 20.249 1.00 98.81 172 LEU A O 1
ATOM 1278 N N . GLY A 1 173 ? -4.569 -4.630 18.686 1.00 98.56 173 GLY A N 1
ATOM 1279 C CA . GLY A 1 173 ? -5.217 -5.811 19.255 1.00 98.56 173 GLY A CA 1
ATOM 1280 C C . GLY A 1 173 ? -4.720 -6.100 20.673 1.00 98.56 173 GLY A C 1
ATOM 1281 O O . GLY A 1 173 ? -5.521 -6.249 21.600 1.00 98.56 173 GLY A O 1
ATOM 1282 N N . ARG A 1 174 ? -3.400 -6.046 20.900 1.00 98.62 174 ARG A N 1
ATOM 1283 C CA . ARG A 1 174 ? -2.830 -6.152 22.253 1.00 98.62 174 ARG A CA 1
ATOM 1284 C C . ARG A 1 174 ? -3.361 -5.061 23.188 1.00 98.62 174 ARG A C 1
ATOM 1286 O O . ARG A 1 174 ? -3.677 -5.343 24.342 1.00 98.62 174 ARG A O 1
ATOM 1293 N N . LEU A 1 175 ? -3.468 -3.820 22.714 1.00 98.69 175 LEU A N 1
ATOM 1294 C CA . LEU A 1 175 ? -3.959 -2.698 23.514 1.00 98.69 175 LEU A CA 1
ATOM 1295 C C . LEU A 1 175 ? -5.411 -2.920 23.959 1.00 98.69 175 LEU A C 1
ATOM 1297 O O . LEU A 1 175 ? -5.725 -2.719 25.135 1.00 98.69 175 LEU A O 1
ATOM 1301 N N . LYS A 1 176 ? -6.293 -3.361 23.055 1.00 98.50 176 LYS A N 1
ATOM 1302 C CA . LYS A 1 176 ? -7.694 -3.668 23.382 1.00 98.50 176 LYS A CA 1
ATOM 1303 C C . LYS A 1 176 ? -7.792 -4.809 24.400 1.00 98.50 176 LYS A C 1
ATOM 1305 O O . LYS A 1 176 ? -8.532 -4.687 25.374 1.00 98.50 176 LYS A O 1
ATOM 1310 N N . GLN A 1 177 ? -6.971 -5.854 24.260 1.00 98.19 177 GLN A N 1
ATOM 1311 C CA . GLN A 1 177 ? -6.890 -6.958 25.229 1.00 98.19 177 GLN A CA 1
ATOM 1312 C C . GLN A 1 177 ? -6.412 -6.507 26.619 1.00 98.19 177 GLN A C 1
ATOM 1314 O O . GLN A 1 177 ? -7.002 -6.897 27.625 1.00 98.19 177 GLN A O 1
ATOM 1319 N N . GLU A 1 178 ? -5.356 -5.690 26.697 1.00 97.94 178 GLU A N 1
ATOM 1320 C CA . GLU A 1 178 ? -4.797 -5.230 27.979 1.00 97.94 178 GLU A CA 1
ATOM 1321 C C . GLU A 1 178 ? -5.722 -4.244 28.706 1.00 97.94 178 GLU A C 1
ATOM 1323 O O . GLU A 1 178 ? -5.777 -4.234 29.937 1.00 97.94 178 GLU A O 1
ATOM 1328 N N . THR A 1 179 ? -6.444 -3.408 27.959 1.00 97.00 179 THR A N 1
ATOM 1329 C CA . THR A 1 179 ? -7.311 -2.365 28.527 1.00 97.00 179 THR A CA 1
ATOM 1330 C C . THR A 1 179 ? -8.732 -2.848 28.800 1.00 97.00 179 THR A C 1
ATOM 1332 O O . THR A 1 179 ? -9.405 -2.280 29.661 1.00 97.00 179 THR A O 1
ATOM 1335 N N . GLY A 1 180 ? -9.202 -3.870 28.075 1.00 95.00 180 GLY A N 1
ATOM 1336 C CA . GLY A 1 180 ? -10.616 -4.247 28.045 1.00 95.00 180 GLY A CA 1
ATOM 1337 C C . GLY A 1 180 ? -11.514 -3.127 27.508 1.00 95.00 180 GLY A C 1
ATOM 1338 O O . GLY A 1 180 ? -12.672 -3.037 27.914 1.00 95.00 180 GLY A O 1
ATOM 1339 N N . GLY A 1 181 ? -10.961 -2.229 26.683 1.00 91.62 181 GLY A N 1
ATOM 1340 C CA . GLY A 1 181 ? -11.660 -1.059 26.160 1.00 91.62 181 GLY A CA 1
ATOM 1341 C C . GLY A 1 181 ? -12.758 -1.410 25.155 1.00 91.62 181 GLY A C 1
ATOM 1342 O O . GLY A 1 181 ? -12.631 -2.351 24.374 1.00 91.62 181 GLY A O 1
ATOM 1343 N N . ASP A 1 182 ? -13.825 -0.613 25.168 1.00 93.62 182 ASP A N 1
ATOM 1344 C CA . ASP A 1 182 ? -14.980 -0.733 24.271 1.00 93.62 182 ASP A CA 1
ATOM 1345 C C . ASP A 1 182 ? -14.856 0.266 23.108 1.00 93.62 182 ASP A C 1
ATOM 1347 O O . ASP A 1 182 ? -15.601 1.237 23.008 1.00 93.62 182 ASP A O 1
ATOM 1351 N N . PHE A 1 183 ? -13.824 0.080 22.285 1.00 98.31 183 PHE A N 1
ATOM 1352 C CA . PHE A 1 183 ? -13.572 0.861 21.072 1.00 98.31 183 PHE A CA 1
ATOM 1353 C C . PHE A 1 183 ? -13.374 -0.073 19.880 1.00 98.31 183 PHE A C 1
ATOM 1355 O O . PHE A 1 183 ? -12.893 -1.198 20.034 1.00 98.31 183 PHE A O 1
ATOM 1362 N N . VAL A 1 184 ? -13.722 0.394 18.684 1.00 98.81 184 VAL A N 1
ATOM 1363 C CA . VAL A 1 184 ? -13.494 -0.337 17.432 1.00 98.81 184 VAL A CA 1
ATOM 1364 C C . VAL A 1 184 ? -12.018 -0.254 17.043 1.00 98.81 184 VAL A C 1
ATOM 1366 O O . VAL A 1 184 ? -11.396 0.803 17.144 1.00 98.81 184 VAL A O 1
ATOM 1369 N N . VAL A 1 185 ? -11.450 -1.362 16.585 1.00 98.88 185 VAL A N 1
ATOM 1370 C CA . VAL A 1 185 ? -10.098 -1.445 16.033 1.00 98.88 185 VAL A CA 1
ATOM 1371 C C . VAL A 1 185 ? -10.191 -1.719 14.539 1.00 98.88 185 VAL A C 1
ATOM 1373 O O . VAL A 1 185 ? -10.623 -2.797 14.126 1.00 98.88 185 VAL A O 1
ATOM 1376 N N . GLY A 1 186 ? -9.766 -0.729 13.754 1.00 98.75 186 GLY A N 1
ATOM 1377 C CA . GLY A 1 186 ? -9.536 -0.851 12.316 1.00 98.75 186 GLY A CA 1
ATOM 1378 C C . GLY A 1 186 ? -8.039 -0.919 12.017 1.00 98.75 186 GLY A C 1
ATOM 1379 O O . GLY A 1 186 ? -7.252 -0.237 12.676 1.00 98.75 186 GLY A O 1
ATOM 1380 N N . SER A 1 187 ? -7.605 -1.719 11.046 1.00 98.19 187 SER A N 1
ATOM 1381 C CA . SER A 1 187 ? -6.176 -1.783 10.718 1.00 98.19 187 SER A CA 1
ATOM 1382 C C . SER A 1 187 ? -5.855 -2.198 9.276 1.00 98.19 187 SER A C 1
ATOM 1384 O O . SER A 1 187 ? -6.753 -2.527 8.504 1.00 98.19 187 SER A O 1
ATOM 1386 N N . PHE A 1 188 ? -4.566 -2.210 8.926 1.00 97.88 188 PHE A N 1
ATOM 1387 C CA . PHE A 1 188 ? -4.036 -2.748 7.669 1.00 97.88 188 PHE A CA 1
ATOM 1388 C C . PHE A 1 188 ? -3.142 -3.969 7.920 1.00 97.88 188 PHE A C 1
ATOM 1390 O O . PHE A 1 188 ? -2.438 -4.015 8.924 1.00 97.88 188 PHE A O 1
ATOM 1397 N N . ASP A 1 189 ? -3.128 -4.921 6.986 1.00 96.50 189 ASP A N 1
ATOM 1398 C CA . ASP A 1 189 ? -2.201 -6.059 6.909 1.00 96.50 189 ASP A CA 1
ATOM 1399 C C . ASP A 1 189 ? -2.032 -6.812 8.243 1.00 96.50 189 ASP A C 1
ATOM 1401 O O . ASP A 1 189 ? -1.044 -6.622 8.962 1.00 96.50 189 ASP A O 1
ATOM 1405 N N . PRO A 1 190 ? -2.974 -7.696 8.612 1.00 94.75 190 PRO A N 1
ATOM 1406 C CA . PRO A 1 190 ? -3.035 -8.212 9.975 1.00 94.75 190 PRO A CA 1
ATOM 1407 C C . PRO A 1 190 ? -1.876 -9.131 10.363 1.00 94.75 190 PRO A C 1
ATOM 1409 O O . PRO A 1 190 ? -1.533 -9.242 11.545 1.00 94.75 190 PRO A O 1
ATOM 1412 N N . GLY A 1 191 ? -1.279 -9.821 9.390 1.00 95.31 191 GLY A N 1
ATOM 1413 C CA . GLY A 1 191 ? -0.347 -10.909 9.655 1.00 95.31 191 GLY A CA 1
ATOM 1414 C C . GLY A 1 191 ? -0.967 -12.015 10.523 1.00 95.31 191 GLY A C 1
ATOM 1415 O O . GLY A 1 191 ? -2.118 -11.961 10.951 1.00 95.31 191 GLY A O 1
ATOM 1416 N N . ALA A 1 192 ? -0.193 -13.057 10.828 1.00 95.94 192 ALA A N 1
ATOM 1417 C CA . ALA A 1 192 ? -0.737 -14.204 11.561 1.00 95.94 192 ALA A CA 1
ATOM 1418 C C . ALA A 1 192 ? -1.159 -13.849 12.998 1.00 95.94 192 ALA A C 1
ATOM 1420 O O . ALA A 1 192 ? -2.051 -14.485 13.550 1.00 95.94 192 ALA A O 1
ATOM 1421 N N . GLU A 1 193 ? -0.505 -12.862 13.617 1.00 96.94 193 GLU A N 1
ATOM 1422 C CA . GLU A 1 193 ? -0.840 -12.422 14.973 1.00 96.94 193 GLU A CA 1
ATOM 1423 C C . GLU A 1 193 ? -2.113 -11.575 15.007 1.00 96.94 193 GLU A C 1
ATOM 1425 O O . GLU A 1 193 ? -2.999 -11.860 15.808 1.00 96.94 193 GLU A O 1
ATOM 1430 N N . GLY A 1 194 ? -2.252 -10.599 14.105 1.00 97.81 194 GLY A N 1
ATOM 1431 C CA . GLY A 1 194 ? -3.472 -9.802 14.002 1.00 97.81 194 GLY A CA 1
ATOM 1432 C C . GLY A 1 194 ? -4.691 -10.657 13.673 1.00 97.81 194 GLY A C 1
ATOM 1433 O O . GLY A 1 194 ? -5.750 -10.461 14.253 1.00 97.81 194 GLY A O 1
ATOM 1434 N N . LEU A 1 195 ? -4.546 -11.682 12.828 1.00 98.19 195 LEU A N 1
ATOM 1435 C CA . LEU A 1 195 ? -5.645 -12.614 12.556 1.00 98.19 195 LEU A CA 1
ATOM 1436 C C . LEU A 1 195 ? -6.087 -13.390 13.807 1.00 98.19 195 LEU A C 1
ATOM 1438 O O . LEU A 1 195 ? -7.283 -13.554 14.032 1.00 98.19 195 LEU A O 1
ATOM 1442 N N . ARG A 1 196 ? -5.155 -13.822 14.668 1.00 98.25 196 ARG A N 1
ATOM 1443 C CA . ARG A 1 196 ? -5.515 -14.456 15.952 1.00 98.25 196 ARG A CA 1
ATOM 1444 C C . ARG A 1 196 ? -6.206 -13.473 16.889 1.00 98.25 196 ARG A C 1
ATOM 1446 O O . ARG A 1 196 ? -7.226 -13.802 17.477 1.00 98.25 196 ARG A O 1
ATOM 1453 N N . GLN A 1 197 ? -5.685 -12.254 16.983 1.00 98.44 197 GLN A N 1
ATOM 1454 C CA . GLN A 1 197 ? -6.297 -11.193 17.778 1.00 98.44 197 GLN A CA 1
ATOM 1455 C C . GLN A 1 197 ? -7.702 -10.832 17.272 1.00 98.44 197 GLN A C 1
ATOM 1457 O O . GLN A 1 197 ? -8.588 -10.565 18.079 1.00 98.44 197 GLN A O 1
ATOM 1462 N N . MET A 1 198 ? -7.934 -10.877 15.960 1.00 98.12 198 MET A N 1
ATOM 1463 C CA . MET A 1 198 ? -9.258 -10.727 15.359 1.00 98.12 198 MET A CA 1
ATOM 1464 C C . MET A 1 198 ? -10.199 -11.869 15.770 1.00 98.12 198 MET A C 1
ATOM 1466 O O . MET A 1 198 ? -11.316 -11.602 16.208 1.00 98.12 198 MET A O 1
ATOM 1470 N N . MET A 1 199 ? -9.742 -13.126 15.726 1.00 97.50 199 MET A N 1
ATOM 1471 C CA . MET A 1 199 ? -10.523 -14.274 16.222 1.00 97.50 199 MET A CA 1
ATOM 1472 C C . MET A 1 199 ? -10.868 -14.155 17.715 1.00 97.50 199 MET A C 1
ATOM 1474 O O . MET A 1 199 ? -11.943 -14.577 18.138 1.00 97.50 199 MET A O 1
ATOM 1478 N N . ASP A 1 200 ? -9.980 -13.545 18.502 1.00 97.12 200 ASP A N 1
ATOM 1479 C CA . ASP A 1 200 ? -10.182 -13.279 19.929 1.00 97.12 200 ASP A CA 1
ATOM 1480 C C . ASP A 1 200 ? -11.045 -12.024 20.204 1.00 97.12 200 ASP A C 1
ATOM 1482 O O . ASP A 1 200 ? -11.288 -11.683 21.364 1.00 97.12 200 ASP A O 1
ATOM 1486 N N . GLY A 1 201 ? -11.524 -11.326 19.164 1.00 97.38 201 GLY A N 1
ATOM 1487 C CA . GLY A 1 201 ? -12.381 -10.137 19.273 1.00 97.38 201 GLY A CA 1
ATOM 1488 C C . GLY A 1 201 ? -11.642 -8.835 19.608 1.00 97.38 201 GLY A C 1
ATOM 1489 O O . GLY A 1 201 ? -12.257 -7.862 20.047 1.00 97.38 201 GLY A O 1
ATOM 1490 N N . ALA A 1 202 ? -10.320 -8.808 19.439 1.00 98.44 202 ALA A N 1
ATOM 1491 C CA . ALA A 1 202 ? -9.478 -7.646 19.717 1.00 98.44 202 ALA A CA 1
ATOM 1492 C C . ALA A 1 202 ? -9.213 -6.758 18.489 1.00 98.44 202 ALA A C 1
ATOM 1494 O O . ALA A 1 202 ? -8.751 -5.630 18.649 1.00 98.44 202 ALA A O 1
ATOM 1495 N N . ILE A 1 203 ? -9.511 -7.245 17.283 1.00 98.56 203 ILE A N 1
ATOM 1496 C CA . ILE A 1 203 ? -9.520 -6.467 16.038 1.00 98.56 203 ILE A CA 1
ATOM 1497 C C . ILE A 1 203 ? -10.878 -6.680 15.379 1.00 98.56 203 ILE A C 1
ATOM 1499 O O . ILE A 1 203 ? -11.310 -7.822 15.237 1.00 98.56 203 ILE A O 1
ATOM 1503 N N . ASP A 1 204 ? -11.547 -5.595 14.999 1.00 98.56 204 ASP A N 1
ATOM 1504 C CA . ASP A 1 204 ? -12.920 -5.655 14.494 1.00 98.56 204 ASP A CA 1
ATOM 1505 C C . ASP A 1 204 ? -12.966 -5.682 12.961 1.00 98.56 204 ASP A C 1
ATOM 1507 O O . ASP A 1 204 ? -13.815 -6.353 12.378 1.00 98.56 204 ASP A O 1
ATOM 1511 N N . VAL A 1 205 ? -12.038 -4.983 12.302 1.00 98.38 205 VAL A N 1
ATOM 1512 C CA . VAL A 1 205 ? -11.888 -5.005 10.844 1.00 98.38 205 VAL A CA 1
ATOM 1513 C C . VAL A 1 205 ? -10.447 -4.725 10.435 1.00 98.38 205 VAL A C 1
ATOM 1515 O O . VAL A 1 205 ? -9.751 -3.915 11.046 1.00 98.38 205 VAL A O 1
ATOM 1518 N N . THR A 1 206 ? -9.995 -5.375 9.368 1.00 98.06 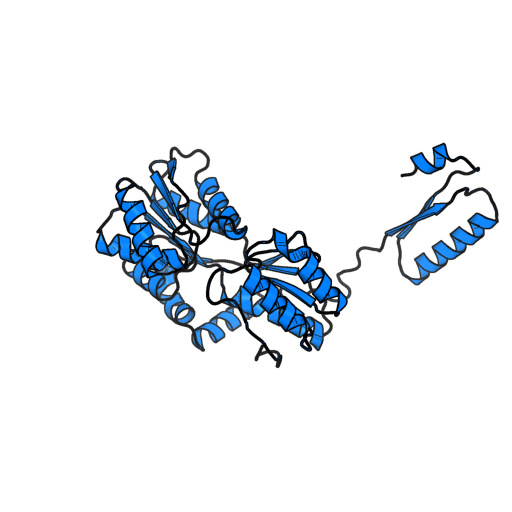206 THR A N 1
ATOM 1519 C CA . THR A 1 206 ? -8.714 -5.064 8.739 1.00 98.06 206 THR A CA 1
ATOM 1520 C C . THR A 1 206 ? -8.827 -5.141 7.221 1.00 98.06 206 THR A C 1
ATOM 1522 O O . THR A 1 206 ? -9.775 -5.711 6.680 1.00 98.06 206 THR A O 1
ATOM 1525 N N . VAL A 1 207 ? -7.885 -4.526 6.518 1.00 98.25 207 VAL A N 1
ATOM 1526 C CA . VAL A 1 207 ? -7.759 -4.632 5.063 1.00 98.25 207 VAL A CA 1
ATOM 1527 C C . VAL A 1 207 ? -6.353 -5.102 4.706 1.00 98.25 207 VAL A C 1
ATOM 1529 O O . VAL A 1 207 ? -5.376 -4.691 5.327 1.00 98.25 207 VAL A O 1
ATOM 1532 N N . GLY A 1 208 ? -6.241 -5.989 3.724 1.00 95.12 208 GLY A N 1
ATOM 1533 C CA . GLY A 1 208 ? -4.974 -6.530 3.244 1.00 95.12 208 GLY A CA 1
ATOM 1534 C C . GLY A 1 208 ? -4.547 -5.879 1.935 1.00 95.12 208 GLY A C 1
ATOM 1535 O O . GLY A 1 208 ? -5.330 -5.758 0.991 1.00 95.12 208 GLY A O 1
ATOM 1536 N N . GLN A 1 209 ? -3.279 -5.496 1.857 1.00 94.50 209 GLN A N 1
ATOM 1537 C CA . GLN A 1 209 ? -2.663 -4.956 0.649 1.00 94.50 209 GLN A CA 1
ATOM 1538 C C . GLN A 1 209 ? -2.035 -6.030 -0.231 1.00 94.50 209 GLN A C 1
ATOM 1540 O O . GLN A 1 209 ? -1.467 -5.701 -1.262 1.00 94.50 209 GLN A O 1
ATOM 1545 N N . ASN A 1 210 ? -2.061 -7.301 0.179 1.00 94.44 210 ASN A N 1
ATOM 1546 C CA . ASN A 1 210 ? -1.368 -8.391 -0.506 1.00 94.44 210 ASN A CA 1
ATOM 1547 C C . ASN A 1 210 ? 0.135 -8.100 -0.761 1.00 94.44 210 ASN A C 1
ATOM 1549 O O . ASN A 1 210 ? 0.580 -8.123 -1.911 1.00 94.44 210 ASN A O 1
ATOM 1553 N N . PRO A 1 211 ? 0.972 -7.882 0.279 1.00 94.19 211 PRO A N 1
ATOM 1554 C CA . PRO A 1 211 ? 2.395 -7.540 0.113 1.00 94.19 211 PRO A CA 1
ATOM 1555 C C . PRO A 1 211 ? 3.209 -8.610 -0.636 1.00 94.19 211 PRO A C 1
ATOM 1557 O O . PRO A 1 211 ? 4.264 -8.322 -1.198 1.00 94.19 211 PRO A O 1
ATOM 1560 N N . TYR A 1 212 ? 2.721 -9.855 -0.693 1.00 96.00 212 TYR A N 1
ATOM 1561 C CA . TYR A 1 212 ? 3.307 -10.877 -1.562 1.00 96.00 212 TYR A CA 1
ATOM 1562 C C . TYR A 1 212 ? 3.220 -10.483 -3.043 1.00 96.00 212 TYR A C 1
ATOM 1564 O O . TYR A 1 212 ? 4.194 -10.654 -3.773 1.00 96.00 212 TYR A O 1
ATOM 1572 N N . LEU A 1 213 ? 2.083 -9.936 -3.487 1.00 97.12 213 LEU A N 1
ATOM 1573 C CA . LEU A 1 213 ? 1.884 -9.490 -4.867 1.00 97.12 213 LEU A CA 1
ATOM 1574 C C . LEU A 1 213 ? 2.764 -8.280 -5.198 1.00 97.12 213 LEU A C 1
ATOM 1576 O O . LEU A 1 213 ? 3.337 -8.257 -6.286 1.00 97.12 213 LEU A O 1
ATOM 1580 N N . ALA A 1 214 ? 2.967 -7.362 -4.243 1.00 95.56 214 ALA A N 1
ATOM 1581 C CA . ALA A 1 214 ? 3.904 -6.239 -4.375 1.00 95.56 214 ALA A CA 1
ATOM 1582 C C . ALA A 1 214 ? 5.329 -6.704 -4.722 1.00 95.56 214 ALA A C 1
ATOM 1584 O O . ALA A 1 214 ? 6.028 -6.061 -5.497 1.00 95.56 214 ALA A O 1
ATOM 1585 N N . GLY A 1 215 ? 5.762 -7.841 -4.165 1.00 95.88 215 GLY A N 1
ATOM 1586 C CA . GLY A 1 215 ? 7.062 -8.437 -4.480 1.00 95.88 215 GLY A CA 1
ATOM 1587 C C . GLY A 1 215 ? 7.053 -9.347 -5.713 1.00 95.88 215 GLY A C 1
ATOM 1588 O O . GLY A 1 215 ? 8.050 -9.428 -6.429 1.00 95.88 215 GLY A O 1
ATOM 1589 N N . TYR A 1 216 ? 5.956 -10.067 -5.962 1.00 97.75 216 TYR A N 1
ATOM 1590 C CA . TYR A 1 216 ? 5.889 -11.088 -7.010 1.00 97.75 216 TYR A CA 1
ATOM 1591 C C . TYR A 1 216 ? 5.647 -10.494 -8.402 1.00 97.75 216 TYR A C 1
ATOM 1593 O O . TYR A 1 216 ? 6.370 -10.826 -9.341 1.00 97.75 216 TYR A O 1
ATOM 1601 N N . LEU A 1 217 ? 4.645 -9.622 -8.537 1.00 98.25 217 LEU A N 1
ATOM 1602 C CA . LEU A 1 217 ? 4.156 -9.126 -9.826 1.00 98.25 217 LEU A CA 1
ATOM 1603 C C . LEU A 1 217 ? 5.170 -8.261 -10.598 1.00 98.25 217 LEU A C 1
ATOM 1605 O O . LEU A 1 217 ? 5.354 -8.533 -11.783 1.00 98.25 217 LEU A O 1
ATOM 1609 N N . PRO A 1 218 ? 5.895 -7.296 -9.996 1.00 98.25 218 PRO A N 1
ATOM 1610 C CA . PRO A 1 218 ? 6.899 -6.537 -10.748 1.00 98.25 218 PRO A CA 1
ATOM 1611 C C . PRO A 1 218 ? 8.101 -7.404 -11.161 1.00 98.25 218 PRO A C 1
ATOM 1613 O O . PRO A 1 218 ? 8.628 -7.254 -12.262 1.00 98.25 218 PRO A O 1
ATOM 1616 N N . VAL A 1 219 ? 8.503 -8.382 -10.337 1.00 97.38 219 VAL A N 1
ATOM 1617 C CA . VAL A 1 219 ? 9.554 -9.348 -10.713 1.00 97.38 219 VAL A CA 1
ATOM 1618 C C . VAL A 1 219 ? 9.083 -10.257 -11.850 1.00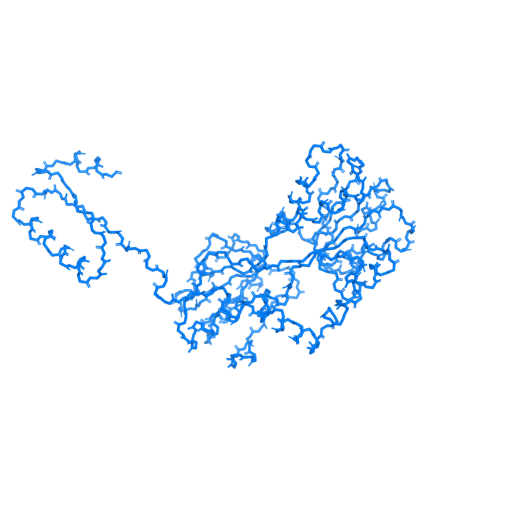 97.38 219 VAL A C 1
ATOM 1620 O O . VAL A 1 219 ? 9.863 -10.560 -12.750 1.00 97.38 219 VAL A O 1
ATOM 1623 N N . GLN A 1 220 ? 7.821 -10.694 -11.825 1.00 96.81 220 GLN A N 1
ATOM 1624 C CA . GLN A 1 220 ? 7.198 -11.405 -12.941 1.00 96.81 220 GLN A CA 1
ATOM 1625 C C . GLN A 1 220 ? 7.228 -10.552 -14.213 1.00 96.81 220 GLN A C 1
ATOM 1627 O O . GLN A 1 220 ? 7.648 -11.056 -15.252 1.00 96.81 220 GLN A O 1
ATOM 1632 N N . ALA A 1 221 ? 6.826 -9.281 -14.134 1.00 97.69 221 ALA A N 1
ATOM 1633 C CA . ALA A 1 221 ? 6.784 -8.386 -15.284 1.00 97.69 221 ALA A CA 1
ATOM 1634 C C . ALA A 1 221 ? 8.169 -8.230 -15.932 1.00 97.69 221 ALA A C 1
ATOM 1636 O O . ALA A 1 221 ? 8.311 -8.506 -17.121 1.00 97.69 221 ALA A O 1
ATOM 1637 N N . ILE A 1 222 ? 9.211 -7.921 -15.149 1.00 97.56 222 ILE A N 1
ATOM 1638 C CA . ILE A 1 222 ? 10.593 -7.833 -15.660 1.00 97.56 222 ILE A CA 1
ATOM 1639 C C . ILE A 1 222 ? 11.037 -9.168 -16.263 1.00 97.56 222 ILE A C 1
ATOM 1641 O O . ILE A 1 222 ? 11.531 -9.213 -17.387 1.00 97.56 222 ILE A O 1
ATOM 1645 N N . ALA A 1 223 ? 10.838 -10.279 -15.547 1.00 95.75 223 ALA A N 1
ATOM 1646 C CA . ALA A 1 223 ? 11.294 -11.581 -16.017 1.00 95.75 223 ALA A CA 1
ATOM 1647 C C . ALA A 1 223 ? 10.652 -11.971 -17.354 1.00 95.75 223 ALA A C 1
ATOM 1649 O O . ALA A 1 223 ? 11.315 -12.537 -18.219 1.00 95.75 223 ALA A O 1
ATOM 1650 N N . ARG A 1 224 ? 9.368 -11.666 -17.532 1.00 94.38 224 ARG A N 1
ATOM 1651 C CA . ARG A 1 224 ? 8.630 -11.971 -18.757 1.00 94.38 224 ARG A CA 1
ATOM 1652 C C . ARG A 1 224 ? 8.902 -10.985 -19.882 1.00 94.38 224 ARG A C 1
ATOM 1654 O O . ARG A 1 224 ? 8.951 -11.409 -21.033 1.00 94.38 224 ARG A O 1
ATOM 1661 N N . HIS A 1 225 ? 9.165 -9.723 -19.562 1.00 94.38 225 HIS A N 1
ATOM 1662 C CA . HIS A 1 225 ? 9.677 -8.760 -20.529 1.00 94.38 225 HIS A CA 1
ATOM 1663 C C . HIS A 1 225 ? 10.994 -9.254 -21.142 1.00 94.38 225 HIS A C 1
ATOM 1665 O O . HIS A 1 225 ? 11.091 -9.446 -22.353 1.00 94.38 225 HIS A O 1
ATOM 1671 N N . VAL A 1 226 ? 11.963 -9.602 -20.292 1.00 91.56 226 VAL A N 1
ATOM 1672 C CA . VAL A 1 226 ? 13.301 -10.038 -20.718 1.00 91.56 226 VAL A CA 1
ATOM 1673 C C . VAL A 1 226 ? 13.278 -11.400 -21.422 1.00 91.56 226 VAL A C 1
ATOM 1675 O O . VAL A 1 226 ? 13.968 -11.598 -22.421 1.00 91.56 226 VAL A O 1
ATOM 1678 N N . ARG A 1 227 ? 12.511 -12.372 -20.909 1.00 89.62 227 ARG A N 1
ATOM 1679 C CA . ARG A 1 227 ? 12.541 -13.757 -21.415 1.00 89.62 227 ARG A CA 1
ATOM 1680 C C . ARG A 1 227 ? 11.591 -14.016 -22.578 1.00 89.62 227 ARG A C 1
ATOM 1682 O O . ARG A 1 227 ? 11.943 -14.787 -23.472 1.00 89.62 227 ARG A O 1
ATOM 1689 N N . ASP A 1 228 ? 10.402 -13.421 -22.538 1.00 90.00 228 ASP A N 1
ATOM 1690 C CA . ASP A 1 228 ? 9.314 -13.738 -23.466 1.00 90.00 228 ASP A CA 1
ATOM 1691 C C . ASP A 1 228 ? 9.080 -12.618 -24.494 1.00 90.00 228 ASP A C 1
ATOM 1693 O O . ASP A 1 228 ? 8.332 -12.825 -25.449 1.00 90.00 228 ASP A O 1
ATOM 1697 N N . GLY A 1 229 ? 9.718 -11.450 -24.327 1.00 89.06 229 GLY A N 1
ATOM 1698 C CA . GLY A 1 229 ? 9.562 -10.300 -25.221 1.00 89.06 229 GLY A CA 1
ATOM 1699 C C . GLY A 1 229 ? 8.195 -9.622 -25.112 1.00 89.06 229 GLY A C 1
ATOM 1700 O O . GLY A 1 229 ? 7.709 -9.066 -26.095 1.00 89.06 229 GLY A O 1
ATOM 1701 N N . LEU A 1 230 ? 7.538 -9.725 -23.951 1.00 92.19 230 LEU A N 1
ATOM 1702 C CA . LEU A 1 230 ? 6.333 -8.947 -23.665 1.00 92.19 230 LEU A CA 1
ATOM 1703 C C . LEU A 1 230 ? 6.685 -7.518 -23.272 1.00 92.19 230 LEU A C 1
ATOM 1705 O O . LEU A 1 230 ? 7.744 -7.278 -22.708 1.00 92.19 230 LEU A O 1
ATOM 1709 N N . GLU A 1 231 ? 5.777 -6.578 -23.500 1.00 94.94 231 GLU A N 1
ATOM 1710 C CA . GLU A 1 231 ? 5.996 -5.190 -23.101 1.00 94.94 231 GLU A CA 1
ATOM 1711 C C . GLU A 1 231 ? 5.406 -4.925 -21.720 1.00 94.94 231 GLU A C 1
ATOM 1713 O O . GLU A 1 231 ? 4.363 -5.474 -21.355 1.00 94.94 231 GLU A O 1
ATOM 1718 N N . ILE A 1 232 ? 6.078 -4.076 -20.947 1.00 96.88 232 ILE A N 1
ATOM 1719 C CA . ILE A 1 232 ? 5.583 -3.625 -19.647 1.00 96.88 232 ILE A CA 1
ATOM 1720 C C . ILE A 1 232 ? 4.443 -2.643 -19.885 1.00 96.88 232 ILE A C 1
ATOM 1722 O O . ILE A 1 232 ? 4.578 -1.703 -20.663 1.00 96.88 232 ILE A O 1
ATOM 1726 N N . ASN A 1 233 ? 3.313 -2.856 -19.211 1.00 95.69 233 ASN A N 1
ATOM 1727 C CA . ASN A 1 233 ? 2.200 -1.920 -19.252 1.00 95.69 233 ASN A CA 1
ATOM 1728 C C . ASN A 1 233 ? 2.578 -0.646 -18.476 1.00 95.69 233 ASN A C 1
ATOM 1730 O O . ASN A 1 233 ? 2.710 -0.723 -17.245 1.00 95.69 233 ASN A O 1
ATOM 1734 N N . PRO A 1 234 ? 2.751 0.506 -19.147 1.00 94.31 234 PRO A N 1
ATOM 1735 C CA . PRO A 1 234 ? 3.278 1.693 -18.500 1.00 94.31 234 PRO A CA 1
ATOM 1736 C C . PRO A 1 234 ? 2.289 2.294 -17.496 1.00 94.31 234 PRO A C 1
ATOM 1738 O O . PRO A 1 234 ? 1.079 2.066 -17.546 1.00 94.31 234 PRO A O 1
ATOM 1741 N N . GLY A 1 235 ? 2.802 3.136 -16.601 1.00 92.38 235 GLY A N 1
ATOM 1742 C CA . GLY A 1 235 ? 1.967 3.888 -15.664 1.00 92.38 235 GLY A CA 1
ATOM 1743 C C . GLY A 1 235 ? 1.672 3.117 -14.379 1.00 92.38 235 GLY A C 1
ATOM 1744 O O . GLY A 1 235 ? 2.607 2.768 -13.661 1.00 92.38 235 GLY A O 1
ATOM 1745 N N . VAL A 1 236 ? 0.395 2.944 -14.029 1.00 96.00 236 VAL A N 1
ATOM 1746 C CA . VAL A 1 236 ? -0.056 2.417 -12.726 1.00 96.00 236 VAL A CA 1
ATOM 1747 C C . VAL A 1 236 ? -0.794 1.094 -12.927 1.00 96.00 236 VAL A C 1
ATOM 1749 O O . VAL A 1 236 ? -1.851 1.056 -13.553 1.00 96.00 236 VAL A O 1
ATOM 1752 N N . ASN A 1 237 ? -0.258 0.017 -12.352 1.00 97.31 237 ASN A N 1
ATOM 1753 C CA . ASN A 1 237 ? -0.851 -1.315 -12.361 1.00 97.31 237 ASN A CA 1
ATOM 1754 C C . ASN A 1 237 ? -1.343 -1.660 -10.951 1.00 97.31 237 ASN A C 1
ATOM 1756 O O . ASN A 1 237 ? -0.554 -1.997 -10.065 1.00 97.31 237 ASN A O 1
ATOM 1760 N N . LEU A 1 238 ? -2.662 -1.577 -10.750 1.00 96.75 238 LEU A N 1
ATOM 1761 C CA . LEU A 1 238 ? -3.295 -1.843 -9.458 1.00 96.75 238 LEU A CA 1
ATOM 1762 C C . LEU A 1 238 ? -3.815 -3.278 -9.377 1.00 96.75 238 LEU A C 1
ATOM 1764 O O . LEU A 1 238 ? -4.702 -3.667 -10.138 1.00 96.75 238 LEU A O 1
ATOM 1768 N N . TYR A 1 239 ? -3.249 -4.068 -8.471 1.00 95.56 239 TYR A N 1
ATOM 1769 C CA . TYR A 1 239 ? -3.739 -5.405 -8.150 1.00 95.56 239 TYR A CA 1
ATOM 1770 C C . TYR A 1 239 ? -4.726 -5.320 -6.968 1.00 95.56 239 TYR A C 1
ATOM 1772 O O . TYR A 1 239 ? -4.729 -4.332 -6.225 1.00 95.56 239 TYR A O 1
ATOM 1780 N N . PRO A 1 240 ? -5.616 -6.312 -6.792 1.00 91.94 240 PRO A N 1
ATOM 1781 C CA . PRO A 1 240 ? -6.642 -6.240 -5.757 1.00 91.94 240 PRO A CA 1
ATOM 1782 C C . PRO A 1 240 ? -6.036 -6.265 -4.348 1.00 91.94 240 PRO A C 1
ATOM 1784 O O . PRO A 1 240 ? -5.154 -7.074 -4.052 1.00 91.94 240 PRO A O 1
ATOM 1787 N N . GLY A 1 241 ? -6.561 -5.414 -3.467 1.00 94.56 241 GLY A N 1
ATOM 1788 C CA . GLY A 1 241 ? -6.496 -5.621 -2.021 1.00 94.56 241 GLY A CA 1
ATOM 1789 C C . GLY A 1 241 ? -7.717 -6.399 -1.520 1.00 94.56 241 GLY A C 1
ATOM 1790 O O . GLY A 1 241 ? -8.589 -6.778 -2.304 1.00 94.56 241 GLY A O 1
ATOM 1791 N N . GLU A 1 242 ? -7.791 -6.637 -0.217 1.00 95.25 242 GLU A N 1
ATOM 1792 C CA . GLU A 1 242 ? -8.846 -7.445 0.403 1.00 95.25 242 GLU A CA 1
ATOM 1793 C C . GLU A 1 242 ? -9.424 -6.775 1.653 1.00 95.25 242 GLU A C 1
ATOM 1795 O O . GLU A 1 242 ? -8.706 -6.144 2.426 1.00 95.25 242 GLU A O 1
ATOM 1800 N N . LEU A 1 243 ? -10.733 -6.926 1.861 1.00 97.69 243 LEU A N 1
ATOM 1801 C CA . LEU A 1 243 ? -11.352 -6.723 3.168 1.00 97.69 243 LEU A CA 1
ATOM 1802 C C . LEU A 1 243 ? -11.236 -8.028 3.949 1.00 97.69 243 LEU A C 1
ATOM 1804 O O . LEU A 1 243 ? -11.504 -9.087 3.390 1.00 97.69 243 LEU A O 1
ATOM 1808 N N . ILE A 1 244 ? -10.870 -7.939 5.222 1.00 97.75 244 ILE A N 1
ATOM 1809 C CA . ILE A 1 244 ? -10.748 -9.090 6.109 1.00 97.75 244 ILE A CA 1
ATOM 1810 C C . ILE A 1 244 ? -11.629 -8.832 7.331 1.00 97.75 244 ILE A C 1
ATOM 1812 O O . ILE A 1 244 ? -11.406 -7.888 8.100 1.00 97.75 244 ILE A O 1
ATOM 1816 N N . LEU A 1 245 ? -12.637 -9.682 7.492 1.00 97.31 245 LEU A N 1
ATOM 1817 C CA . LEU A 1 245 ? -13.550 -9.694 8.628 1.00 97.31 245 LEU A CA 1
ATOM 1818 C C . LEU A 1 245 ? -13.247 -10.890 9.550 1.00 97.31 245 LEU A C 1
ATOM 1820 O O . LEU A 1 245 ? -12.524 -11.812 9.155 1.00 97.31 245 LEU A O 1
ATOM 1824 N N . PRO A 1 246 ? -13.783 -10.916 10.785 1.00 95.88 246 PRO A N 1
ATOM 1825 C CA . PRO A 1 246 ? -13.523 -12.007 11.724 1.00 95.88 246 PRO A CA 1
ATOM 1826 C C . PRO A 1 246 ? -13.822 -13.411 11.184 1.00 95.88 246 PRO A C 1
ATOM 1828 O O . PRO A 1 246 ? -13.111 -14.358 11.518 1.00 95.88 246 PRO A O 1
ATOM 1831 N N . GLU A 1 247 ? -14.835 -13.557 10.331 1.00 96.25 247 GLU A N 1
ATOM 1832 C CA . GLU A 1 247 ? -15.175 -14.816 9.663 1.00 96.25 247 GLU A CA 1
ATOM 1833 C C . GLU A 1 247 ? -14.112 -15.315 8.671 1.00 96.25 247 GLU A C 1
ATOM 1835 O O . GLU A 1 247 ? -14.030 -16.521 8.433 1.00 96.25 247 GLU A O 1
ATOM 1840 N N . ASP A 1 248 ? -13.280 -14.424 8.129 1.00 96.31 248 ASP A N 1
ATOM 1841 C CA . ASP A 1 248 ? -12.222 -14.767 7.175 1.00 96.31 248 ASP A CA 1
ATOM 1842 C C . ASP A 1 248 ? -10.937 -15.216 7.890 1.00 96.31 248 ASP A C 1
ATOM 1844 O O . ASP A 1 248 ? -10.105 -15.926 7.319 1.00 96.31 248 ASP A O 1
ATOM 1848 N N . ALA A 1 249 ? -10.765 -14.816 9.155 1.00 95.88 249 ALA A N 1
ATOM 1849 C CA . ALA A 1 249 ? -9.469 -14.824 9.822 1.00 95.88 249 ALA A CA 1
ATOM 1850 C C . ALA A 1 249 ? -8.823 -16.213 9.920 1.00 95.88 249 ALA A C 1
ATOM 1852 O O . ALA A 1 249 ? -7.636 -16.362 9.623 1.00 95.88 249 ALA A O 1
ATOM 1853 N N . GLU A 1 250 ? -9.596 -17.243 10.283 1.00 95.56 250 GLU A N 1
ATOM 1854 C CA . GLU A 1 250 ? -9.090 -18.616 10.419 1.00 95.56 250 GLU A CA 1
ATOM 1855 C C . GLU A 1 250 ? -8.490 -19.132 9.100 1.00 95.56 250 GLU A C 1
ATOM 1857 O O . GLU A 1 250 ? -7.415 -19.736 9.100 1.00 95.56 250 GLU A O 1
ATOM 1862 N N . GLY A 1 251 ? -9.139 -18.828 7.969 1.00 94.50 251 GLY A N 1
ATOM 1863 C CA . GLY A 1 251 ? -8.704 -19.261 6.640 1.00 94.50 251 GLY A CA 1
ATOM 1864 C C . GLY A 1 251 ? -7.408 -18.601 6.161 1.00 94.50 251 GLY A C 1
ATOM 1865 O O . GLY A 1 251 ? -6.740 -19.133 5.274 1.00 94.50 251 GLY A O 1
ATOM 1866 N N . LEU A 1 252 ? -7.023 -17.469 6.756 1.00 95.38 252 LEU A N 1
ATOM 1867 C CA . LEU A 1 252 ? -5.868 -16.676 6.334 1.00 95.38 252 LEU A CA 1
ATOM 1868 C C . LEU A 1 252 ? -4.620 -16.894 7.205 1.00 95.38 252 LEU A C 1
ATOM 1870 O O . LEU A 1 252 ? -3.521 -16.515 6.800 1.00 95.38 252 LEU A O 1
ATOM 1874 N N . ILE A 1 253 ? -4.736 -17.545 8.371 1.00 94.38 253 ILE A N 1
ATOM 1875 C CA . ILE A 1 253 ? -3.608 -17.711 9.309 1.00 94.38 253 ILE A CA 1
ATOM 1876 C C . ILE A 1 253 ? -2.426 -18.447 8.673 1.00 94.38 253 ILE A C 1
ATOM 1878 O O . ILE A 1 253 ? -1.279 -18.047 8.879 1.00 94.38 253 ILE A O 1
ATOM 1882 N N . GLU A 1 254 ? -2.670 -19.516 7.911 1.00 92.69 254 GLU A N 1
ATOM 1883 C CA . GLU A 1 254 ? -1.584 -20.272 7.274 1.00 92.69 254 GLU A CA 1
ATOM 1884 C C . GLU A 1 254 ? -0.883 -19.449 6.185 1.00 92.69 254 GLU A C 1
ATOM 1886 O O . GLU A 1 254 ? 0.350 -19.442 6.116 1.00 92.69 254 GLU A O 1
ATOM 1891 N N . ARG A 1 255 ? -1.649 -18.685 5.390 1.00 94.19 255 ARG A N 1
ATOM 1892 C CA . ARG A 1 255 ? -1.121 -17.745 4.387 1.00 94.19 255 ARG A CA 1
ATOM 1893 C C . ARG A 1 255 ? -0.239 -16.688 5.051 1.00 94.19 255 ARG A C 1
ATOM 1895 O O . ARG A 1 255 ? 0.901 -16.455 4.635 1.00 94.19 255 ARG A O 1
ATOM 1902 N N . GLU A 1 256 ? -0.734 -16.075 6.119 1.00 93.69 256 GLU A N 1
ATOM 1903 C CA . GLU A 1 256 ? -0.000 -15.041 6.843 1.00 93.69 256 GLU A CA 1
ATOM 1904 C C . GLU A 1 256 ? 1.176 -15.598 7.655 1.00 93.69 256 GLU A C 1
ATOM 1906 O O . GLU A 1 256 ? 2.166 -14.896 7.864 1.00 93.69 256 GLU A O 1
ATOM 1911 N N . GLY A 1 257 ? 1.147 -16.881 8.025 1.00 89.56 257 GLY A N 1
ATOM 1912 C CA . GLY A 1 257 ? 2.250 -17.588 8.682 1.00 89.56 257 GLY A CA 1
ATOM 1913 C C . GLY A 1 257 ? 3.507 -17.745 7.816 1.00 89.56 257 GLY A C 1
ATOM 1914 O O . GLY A 1 257 ? 4.602 -17.927 8.350 1.00 89.56 257 GLY A O 1
ATOM 1915 N N . GLY A 1 258 ? 3.379 -17.613 6.492 1.00 90.81 258 GLY A N 1
ATOM 1916 C CA . GLY A 1 258 ? 4.507 -17.621 5.561 1.00 90.81 258 GLY A CA 1
ATOM 1917 C C . GLY A 1 258 ? 4.932 -19.004 5.080 1.00 90.81 258 GLY A C 1
ATOM 1918 O O . GLY A 1 258 ? 4.214 -19.990 5.207 1.00 90.81 258 GLY A O 1
ATOM 1919 N N . GLY A 1 259 ? 6.115 -19.066 4.465 1.00 92.88 259 GLY A N 1
ATOM 1920 C CA . GLY A 1 259 ? 6.648 -20.301 3.888 1.00 92.88 259 GLY A CA 1
ATOM 1921 C C . GLY A 1 259 ? 5.841 -20.816 2.690 1.00 92.88 259 GLY A C 1
ATOM 1922 O O . GLY A 1 259 ? 5.227 -20.041 1.956 1.00 92.88 259 GLY A O 1
ATOM 1923 N N . GLN A 1 260 ? 5.872 -22.135 2.485 1.00 92.88 260 GLN A N 1
ATOM 1924 C CA . GLN A 1 260 ? 5.229 -22.787 1.340 1.00 92.88 260 GLN A CA 1
ATOM 1925 C C . GLN A 1 260 ? 3.703 -22.578 1.276 1.00 92.88 260 GLN A C 1
ATOM 1927 O O . GLN A 1 260 ? 3.231 -22.284 0.183 1.00 92.88 260 GLN A O 1
ATOM 1932 N N . PRO A 1 261 ? 2.936 -22.620 2.390 1.00 93.25 261 PRO A N 1
ATOM 1933 C CA . PRO A 1 261 ? 1.498 -22.338 2.350 1.00 93.25 261 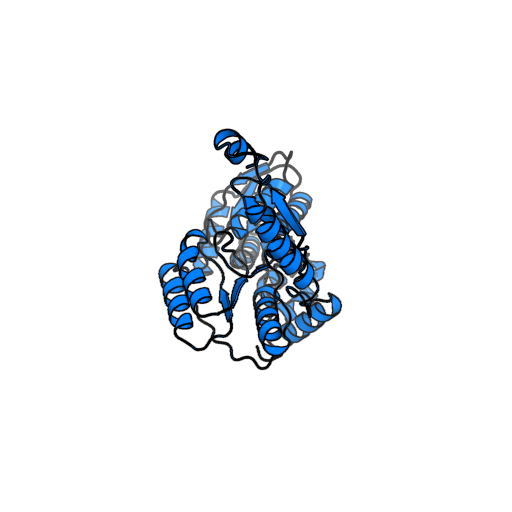PRO A CA 1
ATOM 1934 C C . PRO A 1 261 ? 1.165 -20.971 1.745 1.00 93.25 261 PRO A C 1
ATOM 1936 O O . PRO A 1 261 ? 0.270 -20.870 0.910 1.00 93.25 261 PRO A O 1
ATOM 1939 N N . ARG A 1 262 ? 1.936 -19.925 2.087 1.00 95.06 262 ARG A N 1
ATOM 1940 C CA . ARG A 1 262 ? 1.790 -18.597 1.471 1.00 95.06 262 ARG A CA 1
ATOM 1941 C C . ARG A 1 262 ? 2.029 -18.658 -0.035 1.00 95.06 262 ARG A C 1
ATOM 1943 O O . ARG A 1 262 ? 1.242 -18.114 -0.798 1.00 95.06 262 ARG A O 1
ATOM 1950 N N . VAL A 1 263 ? 3.108 -19.316 -0.458 1.00 94.81 263 VAL A N 1
ATOM 1951 C CA . VAL A 1 263 ? 3.454 -19.443 -1.882 1.00 94.81 263 VAL A CA 1
ATOM 1952 C C . VAL A 1 263 ? 2.349 -20.164 -2.656 1.00 94.81 263 VAL A C 1
ATOM 1954 O O . VAL A 1 263 ? 1.942 -19.687 -3.710 1.00 94.81 263 VAL A O 1
ATOM 1957 N N . ASP A 1 264 ? 1.844 -21.281 -2.136 1.00 94.06 264 ASP A N 1
ATOM 1958 C CA . ASP A 1 264 ? 0.813 -22.081 -2.806 1.00 94.06 264 ASP A CA 1
ATOM 1959 C C . ASP A 1 264 ? -0.521 -21.331 -2.898 1.00 94.06 264 ASP A C 1
ATOM 1961 O O . ASP A 1 264 ? -1.172 -21.346 -3.947 1.00 94.06 264 ASP A O 1
ATOM 1965 N N . TRP A 1 265 ? -0.894 -20.617 -1.830 1.00 95.12 265 TRP A N 1
ATOM 1966 C CA . TRP A 1 265 ? -2.084 -19.771 -1.819 1.00 95.12 265 TRP A CA 1
ATOM 1967 C C . TRP A 1 265 ? -1.988 -18.664 -2.871 1.00 95.12 265 TRP A C 1
ATOM 1969 O O . TRP A 1 265 ? -2.882 -18.539 -3.701 1.00 95.12 265 TRP A O 1
ATOM 1979 N N . TYR A 1 266 ? -0.885 -17.904 -2.904 1.00 95.94 266 TYR A N 1
ATOM 1980 C CA . TYR A 1 266 ? -0.751 -16.791 -3.851 1.00 95.94 266 TYR A CA 1
ATOM 1981 C C . TYR A 1 266 ? -0.607 -17.246 -5.302 1.00 95.94 266 TYR A C 1
ATOM 1983 O O . TYR A 1 266 ? -1.088 -16.548 -6.186 1.00 95.94 266 TYR A O 1
ATOM 1991 N N . ARG A 1 267 ? -0.013 -18.414 -5.576 1.00 94.31 267 ARG A N 1
ATOM 1992 C CA . ARG A 1 267 ? -0.035 -18.990 -6.931 1.00 94.31 267 ARG A CA 1
ATOM 1993 C C . ARG A 1 267 ? -1.456 -19.321 -7.374 1.00 94.31 267 ARG A C 1
ATOM 1995 O O . ARG A 1 267 ? -1.843 -18.944 -8.472 1.00 94.31 267 ARG A O 1
ATOM 2002 N N . SER A 1 268 ? -2.239 -19.949 -6.496 1.00 95.56 268 SER A N 1
ATOM 2003 C CA . SER A 1 268 ? -3.652 -20.236 -6.772 1.00 95.56 268 SER A CA 1
ATOM 2004 C C . SER A 1 268 ? -4.438 -18.939 -6.981 1.00 95.56 268 SER A C 1
ATOM 2006 O O . SER A 1 268 ? -5.169 -18.820 -7.954 1.00 95.56 268 SER A O 1
ATOM 2008 N N . PHE A 1 269 ? -4.206 -17.927 -6.140 1.00 94.81 269 PHE A N 1
ATOM 2009 C CA . PHE A 1 269 ? -4.820 -16.607 -6.277 1.00 94.81 269 PHE A CA 1
ATOM 2010 C C . PHE A 1 269 ? -4.463 -15.933 -7.608 1.00 94.81 269 PHE A C 1
ATOM 2012 O O . PHE A 1 269 ? -5.347 -15.416 -8.287 1.00 94.81 269 PHE A O 1
ATOM 2019 N N . ILE A 1 270 ? -3.186 -15.944 -7.999 1.00 95.44 270 ILE A N 1
ATOM 2020 C CA . ILE A 1 270 ? -2.722 -15.409 -9.286 1.00 95.44 270 ILE A CA 1
ATOM 2021 C C . ILE A 1 270 ? -3.428 -16.123 -10.438 1.00 95.44 270 ILE A C 1
ATOM 2023 O O . ILE A 1 270 ? -3.891 -15.461 -11.367 1.00 95.44 270 ILE A O 1
ATOM 2027 N N . ASP A 1 271 ? -3.557 -17.447 -10.354 1.00 95.00 271 ASP A N 1
ATOM 2028 C CA . ASP A 1 271 ? -4.204 -18.235 -11.393 1.00 95.00 271 ASP A CA 1
ATOM 2029 C C . ASP A 1 271 ? -5.707 -17.969 -11.496 1.00 95.00 271 ASP A C 1
ATOM 2031 O O . ASP A 1 271 ? -6.225 -17.712 -12.583 1.00 95.00 271 ASP A O 1
ATOM 2035 N N . GLU A 1 272 ? -6.403 -17.972 -10.363 1.00 96.00 272 GLU A N 1
ATOM 2036 C CA . GLU A 1 272 ? -7.849 -17.762 -10.276 1.00 96.00 272 GLU A CA 1
ATOM 2037 C C . GLU A 1 272 ? -8.266 -16.337 -10.668 1.00 96.00 272 GLU A C 1
ATOM 2039 O O . GLU A 1 272 ? -9.373 -16.137 -11.172 1.00 96.00 272 GLU A O 1
ATOM 2044 N N . ASN A 1 273 ? -7.375 -15.357 -10.489 1.00 94.31 273 ASN A N 1
ATOM 2045 C CA . ASN A 1 273 ? -7.622 -13.948 -10.805 1.00 94.31 273 ASN A CA 1
ATOM 2046 C C . ASN A 1 273 ? -6.979 -13.489 -12.127 1.00 94.31 273 ASN A C 1
ATOM 2048 O O . ASN A 1 273 ? -7.026 -12.301 -12.440 1.00 94.31 273 ASN A O 1
ATOM 2052 N N . ASN A 1 274 ? -6.430 -14.410 -12.930 1.00 93.62 274 ASN A N 1
ATOM 2053 C CA . ASN A 1 274 ? -5.791 -14.131 -14.225 1.00 93.62 274 ASN A CA 1
ATOM 2054 C C . ASN A 1 274 ? -4.654 -13.091 -14.145 1.00 93.62 274 ASN A C 1
ATOM 2056 O O . ASN A 1 274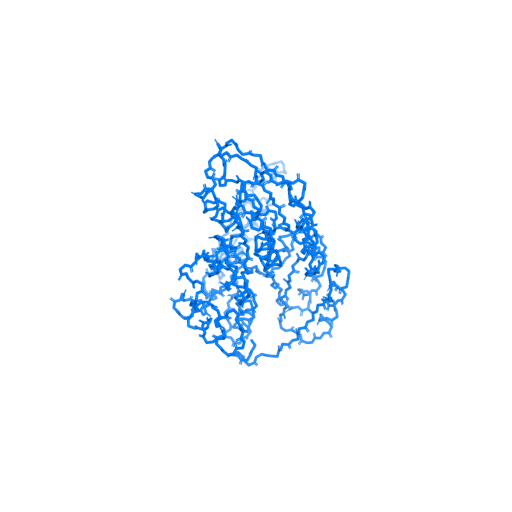 ? -4.559 -12.186 -14.975 1.00 93.62 274 ASN A O 1
ATOM 2060 N N . LEU A 1 275 ? -3.796 -13.198 -13.127 1.00 94.81 275 LEU A N 1
ATOM 2061 C CA . LEU A 1 275 ? -2.696 -12.259 -12.885 1.00 94.81 275 LEU A CA 1
ATOM 2062 C C . LEU A 1 275 ? -1.350 -12.722 -13.477 1.00 94.81 275 LEU A C 1
ATOM 2064 O O . LEU A 1 275 ? -0.322 -12.106 -13.197 1.00 94.81 275 LEU A O 1
ATOM 2068 N N . GLN A 1 276 ? -1.314 -13.778 -14.301 1.00 92.88 276 GLN A N 1
ATOM 2069 C CA . GLN A 1 276 ? -0.061 -14.310 -14.879 1.00 92.88 276 GLN A CA 1
ATOM 2070 C C . GLN A 1 276 ? 0.610 -13.347 -15.876 1.00 92.88 276 GLN A C 1
ATOM 2072 O O . GLN A 1 276 ? 1.829 -13.371 -16.062 1.00 92.88 276 GLN A O 1
ATOM 2077 N N . ASP A 1 277 ? -0.192 -12.472 -16.485 1.00 92.44 277 ASP A N 1
ATOM 2078 C CA . ASP A 1 277 ? 0.248 -11.428 -17.416 1.00 92.44 277 ASP A CA 1
ATOM 2079 C C . ASP A 1 277 ? 0.060 -10.025 -16.807 1.00 92.44 277 ASP A C 1
ATOM 2081 O O . ASP A 1 277 ? 0.095 -9.019 -17.512 1.00 92.44 277 ASP A O 1
ATOM 2085 N N . PHE A 1 278 ? -0.180 -9.929 -15.494 1.00 96.06 278 PHE A N 1
ATOM 2086 C CA . PHE A 1 278 ? -0.450 -8.647 -14.849 1.00 96.06 278 PHE A CA 1
ATOM 2087 C C . PHE A 1 278 ? 0.733 -7.684 -15.006 1.00 96.06 278 PHE A C 1
ATOM 2089 O O . PHE A 1 278 ? 1.880 -8.042 -14.731 1.00 96.06 278 PHE A O 1
ATOM 2096 N N . GLY A 1 279 ? 0.432 -6.452 -15.424 1.00 95.81 279 GLY A N 1
ATOM 2097 C CA . GLY A 1 279 ? 1.435 -5.430 -15.715 1.00 95.81 279 GLY A CA 1
ATOM 2098 C C . GLY A 1 279 ? 2.158 -5.610 -17.050 1.00 95.81 279 GLY A C 1
ATOM 2099 O O . GLY A 1 279 ? 3.174 -4.957 -17.268 1.00 95.81 279 GLY A O 1
ATOM 2100 N N . LEU A 1 280 ? 1.654 -6.474 -17.936 1.00 95.38 280 LEU A N 1
ATOM 2101 C CA . LEU A 1 280 ? 2.209 -6.715 -19.265 1.00 95.38 280 LEU A CA 1
ATOM 2102 C C . LEU A 1 280 ? 1.150 -6.508 -20.351 1.00 95.38 280 LEU A C 1
ATOM 2104 O O . LEU A 1 280 ? -0.044 -6.723 -20.140 1.00 95.38 280 LEU A O 1
ATOM 2108 N N . VAL A 1 281 ? 1.602 -6.130 -21.541 1.00 89.62 281 VAL A N 1
ATOM 2109 C CA . VAL A 1 281 ? 0.799 -6.064 -22.764 1.00 89.62 281 VAL A CA 1
ATOM 2110 C C . VAL A 1 281 ? 1.514 -6.791 -23.900 1.00 89.62 281 VAL A C 1
ATOM 2112 O O . VAL A 1 281 ? 2.738 -6.936 -23.918 1.00 89.62 281 VAL A O 1
ATOM 2115 N N . ALA A 1 282 ? 0.743 -7.278 -24.874 1.00 77.50 282 ALA A N 1
ATOM 2116 C CA . ALA A 1 282 ? 1.328 -7.775 -26.113 1.00 77.50 282 ALA A CA 1
ATOM 2117 C C . ALA A 1 282 ? 2.007 -6.612 -26.853 1.00 77.50 282 ALA A C 1
ATOM 2119 O O . ALA A 1 282 ? 1.436 -5.524 -26.924 1.00 77.50 282 ALA A O 1
ATOM 2120 N N . ALA A 1 283 ? 3.167 -6.855 -27.467 1.00 66.12 283 ALA A N 1
ATOM 2121 C CA . ALA A 1 283 ? 3.921 -5.831 -28.200 1.00 66.12 283 ALA A CA 1
ATOM 2122 C C . ALA A 1 283 ? 3.096 -5.100 -29.289 1.00 66.12 283 ALA A C 1
ATOM 2124 O O . ALA A 1 283 ? 3.370 -3.952 -29.620 1.00 66.12 283 ALA A O 1
ATOM 2125 N N . GLU A 1 284 ? 2.043 -5.731 -29.823 1.00 57.81 284 GLU A N 1
ATOM 2126 C CA . GLU A 1 284 ? 1.144 -5.137 -30.826 1.00 57.81 284 GLU A CA 1
ATOM 2127 C C . GLU A 1 284 ? 0.072 -4.197 -30.234 1.00 57.81 284 GLU A C 1
ATOM 2129 O O . GLU A 1 284 ? -0.523 -3.407 -30.965 1.00 57.81 284 GLU A O 1
ATOM 2134 N N . ALA A 1 285 ? -0.192 -4.254 -28.924 1.00 54.00 285 ALA A N 1
ATOM 2135 C CA . ALA A 1 285 ? -1.297 -3.536 -28.282 1.00 54.00 285 ALA A CA 1
ATOM 2136 C C . ALA A 1 285 ? -0.982 -2.068 -27.927 1.00 54.00 285 ALA A C 1
ATOM 2138 O O . ALA A 1 285 ? -1.892 -1.333 -27.553 1.00 54.00 285 ALA A O 1
ATOM 2139 N N . MET A 1 286 ? 0.275 -1.626 -28.062 1.00 52.88 286 MET A N 1
ATOM 2140 C CA . MET A 1 286 ? 0.716 -0.268 -27.696 1.00 52.88 286 MET A CA 1
ATOM 2141 C C . MET A 1 286 ? 0.688 0.757 -28.840 1.00 52.88 286 MET A C 1
ATOM 2143 O O . MET A 1 286 ? 0.985 1.930 -28.617 1.00 52.88 286 MET A O 1
ATOM 2147 N N . ALA A 1 287 ? 0.334 0.366 -30.065 1.00 54.47 287 ALA A N 1
ATOM 2148 C CA . ALA A 1 287 ? 0.298 1.301 -31.185 1.00 54.47 287 ALA A CA 1
ATOM 2149 C C . ALA A 1 287 ? -1.036 2.069 -31.240 1.00 54.47 287 ALA A C 1
ATOM 2151 O O . ALA A 1 287 ? -1.881 1.809 -32.099 1.00 54.47 287 ALA A O 1
ATOM 2152 N N . GLU A 1 288 ? -1.217 3.077 -30.380 1.00 60.78 288 GLU A N 1
ATOM 2153 C CA . GLU A 1 288 ? -1.942 4.255 -30.871 1.00 60.78 288 GLU A CA 1
ATOM 2154 C C . GLU A 1 288 ? -1.152 4.800 -32.078 1.00 60.78 288 GLU A C 1
ATOM 2156 O O . GLU A 1 288 ? 0.083 4.836 -32.023 1.00 60.78 288 GLU A O 1
ATOM 2161 N N . PRO A 1 289 ? -1.802 5.168 -33.199 1.00 65.81 289 PRO A N 1
ATOM 2162 C CA . PRO A 1 289 ? -1.076 5.598 -34.385 1.00 65.81 289 PRO A CA 1
ATOM 2163 C C . PRO A 1 289 ? -0.175 6.786 -34.041 1.00 65.81 289 PRO A C 1
ATOM 2165 O O . PRO A 1 289 ? -0.655 7.837 -33.613 1.00 65.81 289 PRO A O 1
ATOM 2168 N N . VAL A 1 290 ? 1.138 6.619 -34.231 1.00 77.69 290 VAL A N 1
ATOM 2169 C CA . VAL A 1 290 ? 2.123 7.681 -34.004 1.00 77.69 290 VAL A CA 1
ATOM 2170 C C . VAL A 1 290 ? 1.724 8.871 -34.867 1.00 77.69 290 VAL A C 1
ATOM 2172 O O . VAL A 1 290 ? 1.604 8.739 -36.085 1.00 77.69 290 VAL A O 1
ATOM 2175 N N . ARG A 1 291 ? 1.495 10.031 -34.246 1.00 88.50 291 ARG A N 1
ATOM 2176 C CA . ARG A 1 291 ? 1.055 11.243 -34.940 1.00 88.50 291 ARG A CA 1
ATOM 2177 C C . ARG A 1 291 ? 2.152 12.296 -34.920 1.00 88.50 291 ARG A C 1
ATOM 2179 O O . ARG A 1 291 ? 2.558 12.751 -33.855 1.00 88.50 291 ARG A O 1
ATOM 2186 N N . ILE A 1 292 ? 2.629 12.699 -36.094 1.00 90.25 292 ILE A N 1
ATOM 2187 C CA . ILE A 1 292 ? 3.761 13.625 -36.236 1.00 90.25 292 ILE A CA 1
ATOM 2188 C C . ILE A 1 292 ? 3.289 14.928 -36.878 1.00 90.25 292 ILE A C 1
ATOM 2190 O O . ILE A 1 292 ? 2.688 14.925 -37.951 1.00 90.25 292 ILE A O 1
ATOM 2194 N N . GLY A 1 293 ? 3.592 16.056 -36.232 1.00 92.25 293 GLY A N 1
ATOM 2195 C CA . GLY A 1 293 ? 3.451 17.389 -36.814 1.00 92.25 293 GLY A CA 1
ATOM 2196 C C . GLY A 1 293 ? 4.716 17.794 -37.571 1.00 92.25 293 GLY A C 1
ATOM 2197 O O . GLY A 1 293 ? 5.808 17.762 -37.012 1.00 92.25 293 GLY A O 1
ATOM 2198 N N . TYR A 1 294 ? 4.581 18.206 -38.829 1.00 92.06 294 TYR A N 1
ATOM 2199 C CA . TYR A 1 294 ? 5.677 18.715 -39.653 1.00 92.06 294 TYR A CA 1
ATOM 2200 C C . TYR A 1 294 ? 5.329 20.126 -40.118 1.00 92.06 294 TYR A C 1
ATOM 2202 O O . TYR A 1 294 ? 4.423 20.320 -40.930 1.00 92.06 294 TYR A O 1
ATOM 2210 N N . VAL A 1 295 ? 6.059 21.121 -39.605 1.00 91.88 295 VAL A N 1
ATOM 2211 C CA . VAL A 1 295 ? 5.789 22.535 -39.893 1.00 91.88 295 VAL A CA 1
ATOM 2212 C C . VAL A 1 295 ? 6.870 23.135 -40.779 1.00 91.88 295 VAL A C 1
ATOM 2214 O O . VAL A 1 295 ? 8.057 23.086 -40.462 1.00 91.88 295 VAL A O 1
ATOM 2217 N N . VAL A 1 296 ? 6.454 23.744 -41.886 1.00 91.50 296 VAL A N 1
ATOM 2218 C CA . VAL A 1 296 ? 7.339 24.380 -42.870 1.00 91.50 296 VAL A CA 1
ATOM 2219 C C . VAL A 1 296 ? 7.132 25.890 -42.933 1.00 91.50 296 VAL A C 1
ATOM 2221 O O . VAL A 1 296 ? 6.074 26.418 -42.604 1.00 91.50 296 VAL A O 1
ATOM 2224 N N . HIS A 1 297 ? 8.170 26.598 -43.380 1.00 87.25 297 HIS A N 1
ATOM 2225 C CA . HIS A 1 297 ? 8.174 28.060 -43.495 1.00 87.25 297 HIS A CA 1
ATOM 2226 C C . HIS A 1 297 ? 7.287 28.605 -44.627 1.00 87.25 297 HIS A C 1
ATOM 2228 O O . HIS A 1 297 ? 6.870 29.759 -44.566 1.00 87.25 297 HIS A O 1
ATOM 2234 N N . VAL A 1 298 ? 7.015 27.803 -45.663 1.00 90.12 298 VAL A N 1
ATOM 2235 C CA . VAL A 1 298 ? 6.107 28.134 -46.771 1.00 90.12 298 VAL A CA 1
ATOM 2236 C C . VAL A 1 298 ? 5.682 26.864 -47.511 1.00 90.12 298 VAL A C 1
ATOM 2238 O O . VAL A 1 298 ? 6.535 26.023 -47.774 1.00 90.12 298 VAL A O 1
ATOM 2241 N N . THR A 1 299 ? 4.409 26.721 -47.886 1.00 91.31 299 THR A N 1
ATOM 2242 C CA . THR A 1 299 ? 3.881 25.553 -48.628 1.00 91.31 299 THR A CA 1
ATOM 2243 C C . THR A 1 299 ? 3.760 25.779 -50.136 1.00 91.31 299 THR A C 1
ATOM 2245 O O . THR A 1 299 ? 3.747 24.823 -50.902 1.00 91.31 299 THR A O 1
ATOM 2248 N N . GLY A 1 300 ? 3.734 27.033 -50.596 1.00 90.38 300 GLY A N 1
ATOM 2249 C CA . GLY A 1 300 ? 3.486 27.382 -52.000 1.00 90.38 300 GLY A CA 1
ATOM 2250 C C . GLY A 1 300 ? 4.662 27.223 -52.974 1.00 90.38 300 GLY A C 1
ATOM 2251 O O . GLY A 1 300 ? 4.601 27.797 -54.061 1.00 90.38 300 GLY A O 1
ATOM 2252 N N . ILE A 1 301 ? 5.739 26.515 -52.613 1.00 91.38 301 ILE A N 1
ATOM 2253 C CA . ILE A 1 301 ? 6.932 26.347 -53.466 1.00 91.38 301 ILE A CA 1
ATOM 2254 C C . ILE A 1 301 ? 7.233 24.872 -53.749 1.00 91.38 301 ILE A C 1
ATOM 2256 O O . ILE A 1 301 ? 7.000 24.007 -52.909 1.00 91.38 301 ILE A O 1
ATOM 2260 N N . GLU A 1 302 ? 7.835 24.604 -54.911 1.00 92.31 302 GLU A N 1
ATOM 2261 C CA . GLU A 1 302 ? 8.197 23.251 -55.369 1.00 92.31 302 GLU A CA 1
ATOM 2262 C C . GLU A 1 302 ? 9.109 22.512 -54.379 1.00 92.31 302 GLU A C 1
ATOM 2264 O O . GLU A 1 302 ? 8.915 21.329 -54.119 1.00 92.31 302 GLU A O 1
ATOM 2269 N N . PHE A 1 303 ? 10.054 23.222 -53.757 1.00 91.69 303 PHE A N 1
ATOM 2270 C CA . PHE A 1 303 ? 10.924 22.647 -52.729 1.00 91.69 303 PHE A CA 1
ATOM 2271 C C . PHE A 1 303 ? 10.123 22.027 -51.574 1.00 91.69 303 PHE A C 1
ATOM 2273 O O . PHE A 1 303 ? 10.426 20.922 -51.136 1.00 91.69 303 PHE A O 1
ATOM 2280 N N . THR A 1 304 ? 9.080 22.710 -51.100 1.00 93.31 304 THR A N 1
ATOM 2281 C CA . THR A 1 304 ? 8.258 22.215 -49.994 1.00 93.31 304 THR A CA 1
ATOM 2282 C C . THR A 1 304 ? 7.353 21.069 -50.424 1.00 93.31 304 THR A C 1
ATOM 2284 O O . THR A 1 304 ? 7.139 20.160 -49.630 1.00 93.31 304 THR A O 1
ATOM 2287 N N . ALA A 1 305 ? 6.881 21.060 -51.673 1.00 90.94 305 ALA A N 1
ATOM 2288 C CA . ALA A 1 305 ? 6.140 19.921 -52.210 1.00 90.94 305 ALA A CA 1
ATOM 2289 C C . ALA A 1 305 ? 6.992 18.637 -52.176 1.00 90.94 305 ALA A C 1
ATOM 2291 O O . ALA A 1 305 ? 6.519 17.604 -51.717 1.00 90.94 305 ALA A O 1
ATOM 2292 N N . ILE A 1 306 ? 8.278 18.725 -52.540 1.00 94.75 306 ILE A N 1
ATOM 2293 C CA . ILE A 1 306 ? 9.224 17.596 -52.452 1.00 94.75 306 ILE A CA 1
ATOM 2294 C C . ILE A 1 306 ? 9.441 17.157 -50.991 1.00 94.75 306 ILE A C 1
ATOM 2296 O O . ILE A 1 306 ? 9.521 15.963 -50.700 1.00 94.75 306 ILE A O 1
ATOM 2300 N N . VAL A 1 307 ? 9.524 18.108 -50.053 1.00 95.06 307 VAL A N 1
ATOM 2301 C CA . VAL A 1 307 ? 9.632 17.809 -48.611 1.00 95.06 307 VAL A CA 1
ATOM 2302 C C . VAL A 1 307 ? 8.379 17.094 -48.098 1.00 95.06 307 VAL A C 1
ATOM 2304 O O . VAL A 1 307 ? 8.494 16.111 -47.367 1.00 95.06 307 VAL A O 1
ATOM 2307 N N . GLU A 1 308 ? 7.192 17.559 -48.492 1.00 95.88 308 GLU A N 1
ATOM 2308 C CA . GLU A 1 308 ? 5.918 16.939 -48.131 1.00 95.88 308 GLU A CA 1
ATOM 2309 C C . GLU A 1 308 ? 5.800 15.525 -48.711 1.00 95.88 308 GLU A C 1
ATOM 2311 O O . GLU A 1 308 ? 5.410 14.609 -47.990 1.00 95.88 308 GLU A O 1
ATOM 2316 N N . GLU A 1 309 ? 6.189 15.316 -49.972 1.00 96.69 309 GLU A N 1
ATOM 2317 C CA . GLU A 1 309 ? 6.230 13.992 -50.604 1.00 96.69 309 GLU A CA 1
ATOM 2318 C C . GLU A 1 309 ? 7.109 13.014 -49.813 1.00 96.69 309 GLU A C 1
ATOM 2320 O O . GLU A 1 309 ? 6.666 11.908 -49.503 1.00 96.69 309 GLU A O 1
ATOM 2325 N N . GLY A 1 310 ? 8.320 13.427 -49.423 1.00 95.81 310 GLY A N 1
ATOM 2326 C CA . GLY A 1 310 ? 9.220 12.601 -48.614 1.00 95.81 310 GLY A CA 1
ATOM 2327 C C . GLY A 1 310 ? 8.669 12.299 -47.218 1.00 95.81 310 GLY A C 1
ATOM 2328 O O . GLY A 1 310 ? 8.727 11.157 -46.762 1.00 95.81 310 GLY A O 1
ATOM 2329 N N . ALA A 1 311 ? 8.084 13.300 -46.553 1.00 95.88 311 ALA A N 1
ATOM 2330 C CA . ALA A 1 311 ? 7.466 13.126 -45.241 1.00 95.88 311 ALA A CA 1
ATOM 2331 C C . ALA A 1 311 ? 6.252 12.183 -45.305 1.00 95.88 311 ALA A C 1
ATOM 2333 O O . ALA A 1 311 ? 6.098 11.317 -44.445 1.00 95.88 311 ALA A O 1
ATOM 2334 N N . ARG A 1 312 ? 5.414 12.304 -46.342 1.00 94.94 312 ARG A N 1
ATOM 2335 C CA . ARG A 1 312 ? 4.256 11.426 -46.564 1.00 94.94 312 ARG A CA 1
ATOM 2336 C C . ARG A 1 312 ? 4.661 10.009 -46.954 1.00 94.94 312 ARG A C 1
ATOM 2338 O O . ARG A 1 312 ? 3.999 9.075 -46.514 1.00 94.94 312 ARG A O 1
ATOM 2345 N N . ALA A 1 313 ? 5.728 9.839 -47.736 1.00 94.94 313 ALA A N 1
ATOM 2346 C CA . ALA A 1 313 ? 6.268 8.520 -48.062 1.00 94.94 313 ALA A CA 1
ATOM 2347 C C . ALA A 1 313 ? 6.741 7.794 -46.796 1.00 94.94 313 ALA A C 1
ATOM 2349 O O . ALA A 1 313 ? 6.301 6.679 -46.541 1.00 94.94 313 ALA A O 1
ATOM 2350 N N . ALA A 1 314 ? 7.525 8.463 -45.944 1.00 91.88 314 ALA A N 1
ATOM 2351 C CA . ALA A 1 314 ? 7.923 7.903 -44.654 1.00 91.88 314 ALA A CA 1
ATOM 2352 C C . ALA A 1 314 ? 6.705 7.603 -43.763 1.00 91.88 314 ALA A C 1
ATOM 2354 O O . ALA A 1 314 ? 6.622 6.537 -43.163 1.00 91.88 314 ALA A O 1
ATOM 2355 N N . ALA A 1 315 ? 5.722 8.505 -43.709 1.00 91.50 315 ALA A N 1
ATOM 2356 C CA . ALA A 1 315 ? 4.512 8.270 -42.929 1.00 91.50 315 ALA A CA 1
ATOM 2357 C C . ALA A 1 315 ? 3.737 7.024 -43.402 1.00 91.50 315 ALA A C 1
ATOM 2359 O O . ALA A 1 315 ? 3.247 6.258 -42.576 1.00 91.50 315 ALA A O 1
ATOM 2360 N N . ALA A 1 316 ? 3.680 6.784 -44.715 1.00 86.50 316 ALA A N 1
ATOM 2361 C CA . ALA A 1 316 ? 3.079 5.584 -45.288 1.00 86.50 316 ALA A CA 1
ATOM 2362 C C . ALA A 1 316 ? 3.904 4.314 -45.014 1.00 86.50 316 ALA A C 1
ATOM 2364 O O . ALA A 1 316 ? 3.320 3.287 -44.673 1.00 86.50 316 ALA A O 1
ATOM 2365 N N . ASP A 1 317 ? 5.234 4.385 -45.123 1.00 84.00 317 ASP A N 1
ATOM 2366 C CA . ASP A 1 317 ? 6.138 3.251 -44.884 1.00 84.00 317 ASP A CA 1
ATOM 2367 C C . ASP A 1 317 ? 6.096 2.770 -43.423 1.00 84.00 317 ASP A C 1
ATOM 2369 O O . ASP A 1 317 ? 6.220 1.573 -43.162 1.00 84.00 317 ASP A O 1
ATOM 2373 N N . TYR A 1 318 ? 5.894 3.695 -42.478 1.00 83.12 318 TYR A N 1
ATOM 2374 C CA . TYR A 1 318 ? 5.951 3.424 -41.037 1.00 83.12 318 TYR A CA 1
ATOM 2375 C C . TYR A 1 318 ? 4.596 3.509 -40.317 1.00 83.12 318 TYR A C 1
ATOM 2377 O O . TYR A 1 318 ? 4.553 3.390 -39.097 1.00 83.12 318 TYR A O 1
ATOM 2385 N N . GLY A 1 319 ? 3.486 3.702 -41.039 1.00 77.12 319 GLY A N 1
ATOM 2386 C CA . GLY A 1 319 ? 2.141 3.708 -40.446 1.00 77.12 319 GLY A CA 1
ATOM 2387 C C . GLY A 1 319 ? 1.868 4.881 -39.490 1.00 77.12 319 GLY A C 1
ATOM 2388 O O . GLY A 1 319 ? 1.184 4.708 -38.485 1.00 77.12 319 GLY A O 1
ATOM 2389 N N . VAL A 1 320 ? 2.403 6.064 -39.799 1.00 87.81 320 VAL A N 1
ATOM 2390 C CA . VAL A 1 320 ? 2.311 7.292 -38.987 1.00 87.81 320 VAL A CA 1
ATOM 2391 C C . VAL A 1 320 ? 1.209 8.218 -39.525 1.00 87.81 320 VAL A C 1
ATOM 2393 O O . VAL A 1 320 ? 1.094 8.421 -40.734 1.00 87.81 320 VAL A O 1
ATOM 2396 N N . ASP A 1 321 ? 0.438 8.855 -38.640 1.00 88.94 321 ASP A N 1
ATOM 2397 C CA . ASP A 1 321 ? -0.480 9.949 -38.991 1.00 88.94 321 ASP A CA 1
ATOM 2398 C C . ASP A 1 321 ? 0.287 11.284 -39.094 1.00 88.94 321 ASP A C 1
ATOM 2400 O O . ASP A 1 321 ? 0.687 11.883 -38.094 1.00 88.94 321 ASP A O 1
ATOM 2404 N N . LEU A 1 322 ? 0.544 11.758 -40.316 1.00 92.75 322 LEU A N 1
ATOM 2405 C CA . LEU A 1 322 ? 1.296 12.994 -40.559 1.00 92.75 322 LEU A CA 1
ATOM 2406 C C . LEU A 1 322 ? 0.373 14.213 -40.699 1.00 92.75 322 LEU A C 1
ATOM 2408 O O . LEU A 1 322 ? -0.384 14.335 -41.667 1.00 92.75 322 LEU A O 1
ATOM 2412 N N . VAL A 1 323 ? 0.559 15.196 -39.817 1.00 93.25 323 VAL A N 1
ATOM 2413 C CA . VAL A 1 323 ? -0.015 16.542 -39.938 1.00 93.25 323 VAL A CA 1
ATOM 2414 C C . VAL A 1 323 ? 1.044 17.486 -40.506 1.00 93.25 323 VAL A C 1
ATOM 2416 O O . VAL A 1 323 ? 1.944 17.927 -39.798 1.00 93.25 323 VAL A O 1
ATOM 2419 N N . PHE A 1 324 ? 0.937 17.813 -41.793 1.00 93.12 324 PHE A N 1
ATOM 2420 C CA . PHE A 1 324 ? 1.850 18.734 -42.477 1.00 93.12 324 PHE A CA 1
ATOM 2421 C C . PHE A 1 324 ? 1.208 20.121 -42.621 1.00 93.12 324 PHE A C 1
ATOM 2423 O O . PHE A 1 324 ? 0.110 20.225 -43.169 1.00 93.12 324 PHE A O 1
ATOM 2430 N N . THR A 1 325 ? 1.861 21.185 -42.140 1.00 92.38 325 THR A N 1
ATOM 2431 C CA . THR A 1 325 ? 1.296 22.550 -42.173 1.00 92.38 325 THR A CA 1
ATOM 2432 C C . THR A 1 325 ? 2.346 23.646 -42.381 1.00 92.38 325 THR A C 1
ATOM 2434 O O . THR A 1 325 ? 3.529 23.476 -42.101 1.00 92.38 325 THR A O 1
ATOM 2437 N N . GLY A 1 326 ? 1.907 24.794 -42.893 1.00 90.00 326 GLY A N 1
ATOM 2438 C CA . GLY A 1 326 ? 2.704 26.007 -43.084 1.00 90.00 326 GLY A CA 1
ATOM 2439 C C . GLY A 1 326 ? 1.921 27.059 -43.883 1.00 90.00 326 GLY A C 1
ATOM 2440 O O . GLY A 1 326 ? 0.919 26.725 -44.525 1.00 90.00 326 GLY A O 1
ATOM 2441 N N . PRO A 1 327 ? 2.315 28.343 -43.860 1.00 89.62 327 PRO A N 1
ATOM 2442 C CA . PRO A 1 327 ? 1.632 29.379 -44.633 1.00 89.62 327 PRO A CA 1
ATOM 2443 C C . PRO A 1 327 ? 1.887 29.216 -46.150 1.00 89.62 327 PRO A C 1
ATOM 2445 O O . PRO A 1 327 ? 2.943 28.731 -46.549 1.00 89.62 327 PRO A O 1
ATOM 2448 N N . PRO A 1 328 ? 0.963 29.636 -47.038 1.00 88.31 328 PRO A N 1
ATOM 2449 C CA . PRO A 1 328 ? 1.124 29.488 -48.494 1.00 88.31 328 PRO A CA 1
ATOM 2450 C C . PRO A 1 328 ? 2.202 30.405 -49.097 1.00 88.31 328 PRO A C 1
ATOM 2452 O O . PRO A 1 328 ? 2.685 30.151 -50.198 1.00 88.31 328 PRO A O 1
ATOM 2455 N N . ALA A 1 329 ? 2.603 31.451 -48.373 1.00 89.44 329 ALA A N 1
ATOM 2456 C CA . ALA A 1 329 ? 3.717 32.344 -48.682 1.00 89.44 329 ALA A CA 1
ATOM 2457 C C . ALA A 1 329 ? 4.544 32.576 -47.406 1.00 89.44 329 ALA A C 1
ATOM 2459 O O . ALA A 1 329 ? 4.068 32.285 -46.312 1.00 89.44 329 ALA A O 1
ATOM 2460 N N . VAL A 1 330 ? 5.766 33.104 -47.533 1.00 88.06 330 VAL A N 1
ATOM 2461 C CA . VAL A 1 330 ? 6.610 33.426 -46.369 1.00 88.06 330 VAL A CA 1
ATOM 2462 C C . VAL A 1 330 ? 5.905 34.471 -45.499 1.00 88.06 330 VAL A C 1
ATOM 2464 O O . VAL A 1 330 ? 5.771 35.627 -45.897 1.00 88.06 330 VAL A O 1
ATOM 2467 N N . ASP A 1 331 ? 5.462 34.045 -44.318 1.00 88.12 331 ASP A N 1
ATOM 2468 C CA . ASP A 1 331 ? 4.715 34.856 -43.355 1.00 88.12 331 ASP A CA 1
ATOM 2469 C C . ASP A 1 331 ? 5.015 34.352 -41.936 1.00 88.12 331 ASP A C 1
ATOM 2471 O O . ASP A 1 331 ? 4.451 33.363 -41.463 1.00 88.12 331 ASP A O 1
ATOM 2475 N N . HIS A 1 332 ? 5.962 35.014 -41.268 1.00 84.69 332 HIS A N 1
ATOM 2476 C CA . HIS A 1 332 ? 6.413 34.612 -39.935 1.00 84.69 332 HIS A CA 1
ATOM 2477 C C . HIS A 1 332 ? 5.298 34.696 -38.873 1.00 84.69 332 HIS A C 1
ATOM 2479 O O . HIS A 1 332 ? 5.157 33.741 -38.109 1.00 84.69 332 HIS A O 1
ATOM 2485 N N . PRO A 1 333 ? 4.472 35.764 -38.812 1.00 86.44 333 PRO A N 1
ATOM 2486 C CA . PRO A 1 333 ? 3.310 35.789 -37.922 1.00 86.44 333 PRO A CA 1
ATOM 2487 C C . PRO A 1 333 ? 2.316 34.645 -38.157 1.00 86.44 333 PRO A C 1
ATOM 2489 O O . PRO A 1 333 ? 1.890 34.010 -37.193 1.00 86.44 333 PRO A O 1
ATOM 2492 N N . ALA A 1 334 ? 1.960 34.355 -39.414 1.00 81.44 334 ALA A N 1
ATOM 2493 C CA . ALA A 1 334 ? 1.014 33.283 -39.728 1.00 81.44 334 ALA A CA 1
ATOM 2494 C C . ALA A 1 334 ? 1.571 31.895 -39.390 1.00 81.44 334 ALA A C 1
ATOM 2496 O O . ALA A 1 334 ? 0.807 31.018 -39.002 1.00 81.44 334 ALA A O 1
ATOM 2497 N N . GLN A 1 335 ? 2.886 31.697 -39.507 1.00 79.75 335 GLN A N 1
ATOM 2498 C CA . GLN A 1 335 ? 3.547 30.455 -39.110 1.00 79.75 335 GLN A CA 1
ATOM 2499 C C . GLN A 1 335 ? 3.496 30.232 -37.590 1.00 79.75 335 GLN A C 1
ATOM 2501 O O . GLN A 1 335 ? 3.242 29.118 -37.150 1.00 79.75 335 GLN A O 1
ATOM 2506 N N . ILE A 1 336 ? 3.706 31.281 -36.787 1.00 80.19 336 ILE A N 1
ATOM 2507 C CA . ILE A 1 336 ? 3.650 31.193 -35.317 1.00 80.19 336 ILE A CA 1
ATOM 2508 C C . ILE A 1 336 ? 2.227 30.880 -34.834 1.00 80.19 336 ILE A C 1
ATOM 2510 O O . ILE A 1 336 ? 2.066 30.125 -33.886 1.00 80.19 336 ILE A O 1
ATOM 2514 N N . ALA A 1 337 ? 1.197 31.412 -35.499 1.00 80.31 337 ALA A N 1
ATOM 2515 C CA . ALA A 1 337 ? -0.209 31.205 -35.133 1.00 80.31 337 ALA A CA 1
ATOM 2516 C C . ALA A 1 337 ? -0.768 29.800 -35.461 1.00 80.31 337 ALA A C 1
ATOM 2518 O O . ALA A 1 337 ? -1.951 29.553 -35.233 1.00 80.31 337 ALA A O 1
ATOM 2519 N N . GLN A 1 338 ? 0.040 28.911 -36.051 1.00 69.62 338 GLN A N 1
ATOM 2520 C CA . GLN A 1 338 ? -0.324 27.513 -36.333 1.00 69.62 338 GLN A CA 1
ATOM 2521 C C . GLN A 1 338 ? 0.058 26.549 -35.196 1.00 69.62 338 GLN A C 1
ATOM 2523 O O . GLN A 1 338 ? -0.214 25.353 -35.311 1.00 69.62 338 GLN A O 1
ATOM 2528 N N . PHE A 1 339 ? 0.667 27.074 -34.130 1.00 61.56 339 PHE A N 1
ATOM 2529 C CA . PHE A 1 339 ? 0.946 26.405 -32.860 1.00 61.56 339 PHE A CA 1
ATOM 2530 C C . PHE A 1 339 ? 0.039 26.977 -31.765 1.00 61.56 339 PHE A C 1
ATOM 2532 O O . PHE A 1 339 ? -0.261 26.226 -30.814 1.00 61.56 339 PHE A O 1
#

Radius of gyration: 26.05 Å; chains: 1; bounding box: 49×59×84 Å

Sequence (339 aa):
AADYGVDLVFTGPPAVDHPAQIAQFDALLETDLDGIVFIAGDPSVWEEPVQRAHEKGIVVLTADADAPNTERDAFFGVDAQGLGLLLGQQTRALTGDSGKIVLGECVIGPEPHVLREAGVREAYDGAAVEFVGPYETVCDSTQNFTNWQNAFTANQDAAALIGLTAVETPSLGRLKQETGGDFVVGSFDPGAEGLRQMMDGAIDVTVGQNPYLAGYLPVQAIARHVRDGLEINPGVNLYPGELILPEDAEGLIEREGGGQPRVDWYRSFIDENNLQDFGLVAAEAMAEPVRIGYVVHVTGIEFTAIVEEGARAAAADYGVDLVFTGPPAVDHPAQIAQF